Protein AF-M3ET95-F1 (afdb_monomer)

Radius of gyration: 20.1 Å; Cα contacts (8 Å, |Δi|>4): 199; chains: 1; bounding box: 47×42×61 Å

Secondary structure (DSSP, 8-state):
--HHHHHHHHHHHHHHTT--STHHHHHHHHHHHHHHHHH-S--HHHHTT-SSHHHHHHHHHHHHHHHHHTT-HHHHHHHHHHHHHHS-HHHHHHHHHHHHHHHHTSS-HHHHHHHHHHHHHHHHH-GGG-TT-HHHHHHHHHHHHHHHHTT-HHHHHHHHHHIIIII-TT--TT-HHHHHHHHHHHGGG-

Foldseek 3Di:
DPVVVVVVVVVVVVLVVVPPDQVSQLVVLLVVLLVCLLPHLPSVVSLVPRPDLVSSLVSLLSSLVSCLVNVVLVSSLVSLVCCLVPNPVLSVLVSLLVNLVSCLPDPNNVVSLVSLVVSVVSCVVPVVSPVPCPSVLVSLLSNLVSCVVVVNLVVSLVSLCCCCPPVCVPPDPPDPSNVSSVVSNCVVVD

Organism: NCBI:txid1193028

Solvent-accessible surface area (backbone atoms only — not comparable to full-atom values): 10205 Å² total; per-residue (Å²): 145,67,69,70,60,55,54,50,52,49,54,56,56,60,54,65,73,60,64,64,67,68,67,53,44,45,55,48,40,38,51,52,25,34,60,36,33,74,77,43,85,82,28,61,74,46,42,69,70,36,89,45,70,68,63,22,55,52,35,44,51,50,28,20,51,43,17,41,75,70,67,39,53,70,62,14,46,52,40,30,51,49,33,53,73,72,46,60,67,68,53,18,45,58,26,25,46,52,48,15,57,59,28,52,79,45,95,46,40,70,59,10,42,52,32,31,52,50,34,51,53,49,42,71,77,39,49,81,77,44,80,83,41,62,63,59,50,53,41,49,42,51,45,22,47,52,29,40,78,69,71,37,52,68,61,16,34,51,44,32,52,44,38,51,67,67,76,38,65,81,59,58,78,83,37,71,55,50,48,48,35,54,49,57,62,53,64,82,80,116

InterPro domains:
  IPR011990 Tetratricopeptide-like helical domain superfamily [G3DSA:1.25.40.10] (11-179)
  IPR011990 Tetratricopeptide-like helical domain superfamily [SSF48452] (49-171)

Sequence (190 aa):
MRLRENQRSHAKSEFNQSSGQGKSANASKLEDARLTAENSNDTGTITEQIDSEDEKWKAIFEVARALRSNGKILEAETQYLKIITEAPENFQSISLFSLGEMLASTERKDSARRYLLQLMKLLHKKPELDPKKDQLEKAVTLIARIYRDQGKYEEAENWAKTYLNRLNPNASEDSPFVKELKGILKQRYY

Nearest PDB structures (foldseek):
  3sf4-assembly2_B  TM=7.656E-01  e=1.260E-02  Homo sapiens
  3sf4-assembly3_C  TM=7.674E-01  e=2.668E-02  Homo sapiens
  3sf4-assembly1_A  TM=7.251E-01  e=2.014E-02  Homo sapiens
  6hc2-assembly1_C  TM=8.105E-01  e=4.264E-02  Homo sapiens
  6hc2-assembly4_S  TM=7.123E-01  e=2.111E-02  Homo sapiens

Mean predicted aligned error: 8.85 Å

Structure (mmCIF, N/CA/C/O backbone):
data_AF-M3ET95-F1
#
_entry.id   AF-M3ET95-F1
#
loop_
_atom_site.group_PDB
_atom_site.id
_atom_site.type_symbol
_atom_site.label_atom_id
_atom_site.label_alt_id
_atom_site.label_comp_id
_atom_site.label_asym_id
_atom_site.label_entity_id
_atom_site.label_seq_id
_atom_site.pdbx_PDB_ins_code
_atom_site.Cartn_x
_atom_site.Cartn_y
_atom_site.Cartn_z
_atom_site.occupancy
_atom_site.B_iso_or_equiv
_atom_site.auth_seq_id
_atom_site.auth_comp_id
_atom_site.auth_asym_id
_atom_site.auth_atom_id
_atom_site.pdbx_PDB_model_num
ATOM 1 N N . MET A 1 1 ? 26.133 -30.326 -6.957 1.00 47.00 1 MET A N 1
ATOM 2 C CA . MET A 1 1 ? 25.434 -29.045 -7.211 1.00 47.00 1 MET A CA 1
ATOM 3 C C . MET A 1 1 ? 25.958 -28.370 -8.489 1.00 47.00 1 MET A C 1
ATOM 5 O O . MET A 1 1 ? 26.644 -27.372 -8.391 1.00 47.00 1 MET A O 1
ATOM 9 N N . ARG A 1 2 ? 25.699 -28.923 -9.687 1.00 50.53 2 ARG A N 1
ATOM 10 C CA . ARG A 1 2 ? 26.091 -28.305 -10.985 1.00 50.53 2 ARG A CA 1
ATOM 11 C C . ARG A 1 2 ? 25.010 -28.388 -12.077 1.00 50.53 2 ARG A C 1
ATOM 13 O O . ARG A 1 2 ? 25.163 -27.829 -13.151 1.00 50.53 2 ARG A O 1
ATOM 20 N N . LEU A 1 3 ? 23.893 -29.064 -11.793 1.00 41.47 3 LEU A N 1
ATOM 21 C CA . LEU A 1 3 ? 22.820 -29.301 -12.766 1.00 41.47 3 LEU A CA 1
ATOM 22 C C . LEU A 1 3 ? 21.865 -28.105 -12.931 1.00 41.47 3 LEU A C 1
ATOM 24 O O . LEU A 1 3 ? 21.334 -27.906 -14.016 1.00 41.47 3 LEU A O 1
ATOM 28 N N . ARG A 1 4 ? 21.681 -27.271 -11.895 1.00 53.25 4 ARG A N 1
ATOM 29 C CA . ARG A 1 4 ? 20.768 -26.109 -11.954 1.00 53.25 4 ARG A CA 1
ATOM 30 C C . ARG A 1 4 ? 21.349 -24.911 -12.706 1.00 53.25 4 ARG A C 1
ATOM 32 O O . ARG A 1 4 ? 20.604 -24.124 -13.270 1.00 53.25 4 ARG A O 1
ATOM 39 N N . GLU A 1 5 ? 22.669 -24.775 -12.712 1.00 46.22 5 GLU A N 1
ATOM 40 C CA . GLU A 1 5 ? 23.363 -23.651 -13.350 1.00 46.22 5 GLU A CA 1
ATOM 41 C C . GLU A 1 5 ? 23.416 -23.822 -14.872 1.00 46.22 5 GLU A C 1
ATOM 43 O O . GLU A 1 5 ? 23.169 -22.874 -15.611 1.00 46.22 5 GLU A O 1
ATOM 48 N N . ASN A 1 6 ? 23.597 -25.063 -15.336 1.00 43.16 6 ASN A N 1
ATOM 49 C CA . ASN A 1 6 ? 23.595 -25.395 -16.760 1.00 43.16 6 ASN A CA 1
ATOM 50 C C . ASN A 1 6 ? 22.197 -25.309 -17.392 1.00 43.16 6 ASN A C 1
ATOM 52 O O . ASN A 1 6 ? 22.060 -24.903 -18.538 1.00 43.16 6 ASN A O 1
ATOM 56 N N . GLN A 1 7 ? 21.136 -25.635 -16.647 1.00 48.78 7 GLN A N 1
ATOM 57 C CA . GLN A 1 7 ? 19.765 -25.432 -17.136 1.00 48.78 7 GLN A CA 1
ATOM 58 C C . GLN A 1 7 ? 19.402 -23.942 -17.233 1.00 48.78 7 GLN A C 1
ATOM 60 O O . GLN A 1 7 ? 18.677 -23.545 -18.141 1.00 48.78 7 GLN A O 1
ATOM 65 N N . ARG A 1 8 ? 19.947 -23.102 -16.342 1.00 51.84 8 ARG A N 1
ATOM 66 C CA . ARG A 1 8 ? 19.764 -21.642 -16.375 1.00 51.84 8 ARG A CA 1
ATOM 67 C C . ARG A 1 8 ? 20.514 -20.979 -17.529 1.00 51.84 8 ARG A C 1
ATOM 69 O O . ARG A 1 8 ? 19.964 -20.077 -18.153 1.00 51.84 8 ARG A O 1
ATOM 76 N N . SER A 1 9 ? 21.737 -21.418 -17.833 1.00 46.88 9 SER A N 1
ATOM 77 C CA . SER A 1 9 ? 22.483 -20.892 -18.983 1.00 46.88 9 SER A CA 1
ATOM 78 C C . SER A 1 9 ? 21.837 -21.295 -20.312 1.00 46.88 9 SER A C 1
ATOM 80 O O . SER A 1 9 ? 21.725 -20.452 -21.199 1.00 46.88 9 SER A O 1
ATOM 82 N N . HIS A 1 10 ? 21.326 -22.527 -20.414 1.00 43.81 10 HIS A N 1
ATOM 83 C CA . HIS A 1 10 ? 20.592 -23.000 -21.590 1.00 43.81 10 HIS A CA 1
ATOM 84 C C . HIS A 1 10 ? 19.259 -22.270 -21.798 1.00 43.81 10 HIS A C 1
ATOM 86 O O . HIS A 1 10 ? 18.969 -21.852 -22.917 1.00 43.81 10 HIS A O 1
ATOM 92 N N . ALA A 1 11 ? 18.493 -22.016 -20.729 1.00 52.25 11 ALA A N 1
ATOM 93 C CA . ALA A 1 11 ? 17.282 -21.197 -20.816 1.00 52.25 11 ALA A CA 1
ATOM 94 C C . ALA A 1 11 ? 17.596 -19.768 -21.295 1.00 52.25 11 ALA A C 1
ATOM 96 O O . ALA A 1 11 ? 16.876 -19.216 -22.122 1.00 52.25 11 ALA A O 1
ATOM 97 N N . LYS A 1 12 ? 18.716 -19.190 -20.840 1.00 49.44 12 LYS A N 1
ATOM 98 C CA . LYS A 1 12 ? 19.171 -17.858 -21.257 1.00 49.44 12 LYS A CA 1
ATOM 99 C C . LYS A 1 12 ? 19.629 -17.815 -22.723 1.00 49.44 12 LYS A C 1
ATOM 101 O O . LYS A 1 12 ? 19.438 -16.799 -23.387 1.00 49.44 12 LYS A O 1
ATOM 106 N N . SER A 1 13 ? 20.211 -18.898 -23.250 1.00 48.12 13 SER A N 1
ATOM 107 C CA . SER A 1 13 ? 20.670 -18.957 -24.646 1.00 48.12 13 SER A CA 1
ATOM 108 C C . SER A 1 13 ? 19.549 -19.231 -25.649 1.00 48.12 13 SER A C 1
ATOM 110 O O . SER A 1 13 ? 19.530 -18.607 -26.707 1.00 48.12 13 SER A O 1
ATOM 112 N N . GLU A 1 14 ? 18.607 -20.125 -25.331 1.00 45.91 14 GLU A N 1
ATOM 113 C CA . GLU A 1 14 ? 17.484 -20.450 -26.228 1.00 45.91 14 GLU A CA 1
ATOM 114 C C . GLU A 1 14 ? 16.462 -19.304 -26.313 1.00 45.91 14 GLU A C 1
ATOM 116 O O . GLU A 1 14 ? 15.878 -19.059 -27.365 1.00 45.91 14 GLU A O 1
ATOM 121 N N . PHE A 1 15 ? 16.311 -18.529 -25.238 1.00 48.25 15 PHE A N 1
ATOM 122 C CA . PHE A 1 15 ? 15.381 -17.403 -25.165 1.00 48.25 15 PHE A CA 1
ATOM 123 C C . PHE A 1 15 ? 15.870 -16.144 -25.901 1.00 48.25 15 PHE A C 1
ATOM 125 O O . PHE A 1 15 ? 15.076 -15.423 -26.505 1.00 48.25 15 PHE A O 1
ATOM 132 N N . ASN A 1 16 ? 17.186 -15.912 -25.947 1.00 47.44 16 ASN A N 1
ATOM 133 C CA . ASN A 1 16 ? 17.763 -14.827 -26.746 1.00 47.44 16 ASN A CA 1
ATOM 134 C C . ASN A 1 16 ? 17.601 -15.055 -28.260 1.00 47.44 16 ASN A C 1
ATOM 136 O O . ASN A 1 16 ? 17.543 -14.084 -29.017 1.00 47.44 16 ASN A O 1
ATOM 140 N N . GLN A 1 17 ? 17.476 -16.311 -28.707 1.00 46.06 17 GLN A N 1
ATOM 141 C CA . GLN A 1 17 ? 17.255 -16.657 -30.116 1.00 46.06 17 GLN A CA 1
ATOM 142 C C . GLN A 1 17 ? 15.800 -16.487 -30.586 1.00 46.06 17 GLN A C 1
ATOM 144 O O . GLN A 1 17 ? 15.576 -16.392 -31.791 1.00 46.06 17 GLN A O 1
ATOM 149 N N . SER A 1 18 ? 14.815 -16.383 -29.685 1.00 43.16 18 SER A N 1
ATOM 150 C CA . SER A 1 18 ? 13.397 -16.211 -30.050 1.00 43.16 18 SER A CA 1
ATOM 151 C C . SER A 1 18 ? 12.924 -14.751 -30.064 1.00 43.16 18 SER A C 1
ATOM 153 O O . SER A 1 18 ? 11.722 -14.495 -30.071 1.00 43.16 18 SER A O 1
ATOM 155 N N . SER A 1 19 ? 13.847 -13.785 -30.055 1.00 42.97 19 SER A N 1
ATOM 156 C CA . SER A 1 19 ? 13.613 -12.337 -29.922 1.00 42.97 19 SER A CA 1
ATOM 157 C C . SER A 1 19 ? 13.022 -11.670 -31.183 1.00 42.97 19 SER A C 1
ATOM 159 O O . SER A 1 19 ? 13.441 -10.600 -31.620 1.00 42.97 19 SER A O 1
ATOM 161 N N . GLY A 1 20 ? 11.988 -12.285 -31.760 1.00 43.41 20 GLY A N 1
ATOM 162 C CA . GLY A 1 20 ? 11.096 -11.669 -32.735 1.00 43.41 20 GLY A CA 1
ATOM 163 C C . GLY A 1 20 ? 9.919 -10.959 -32.053 1.00 43.41 20 GLY A C 1
ATOM 164 O O . GLY A 1 20 ? 9.179 -11.566 -31.287 1.00 43.41 20 GLY A O 1
ATOM 165 N N . GLN A 1 21 ? 9.721 -9.684 -32.404 1.00 44.69 21 GLN A N 1
ATOM 166 C CA . GLN A 1 21 ? 8.522 -8.855 -32.179 1.00 44.69 21 GLN A CA 1
ATOM 167 C C . GLN A 1 21 ? 8.235 -8.396 -30.731 1.00 44.69 21 GLN A C 1
ATOM 169 O O . GLN A 1 21 ? 7.465 -9.002 -29.988 1.00 44.69 21 GLN A O 1
ATOM 174 N N . GLY A 1 22 ? 8.796 -7.230 -30.380 1.00 51.91 22 GLY A N 1
ATOM 175 C CA . GLY A 1 22 ? 8.285 -6.230 -29.418 1.00 51.91 22 GLY A CA 1
ATOM 176 C C . GLY A 1 22 ? 7.865 -6.727 -28.030 1.00 51.91 22 GLY A C 1
ATOM 177 O O . GLY A 1 22 ? 8.603 -6.578 -27.063 1.00 51.91 22 GLY A O 1
ATOM 178 N N . LYS A 1 23 ? 6.680 -7.339 -27.923 1.00 52.88 23 LYS A N 1
ATOM 179 C CA . LYS A 1 23 ? 6.139 -7.882 -26.666 1.00 52.88 23 LYS A CA 1
ATOM 180 C C . LYS A 1 23 ? 6.969 -9.040 -26.113 1.00 52.88 23 LYS A C 1
ATOM 182 O O . LYS A 1 23 ? 7.150 -9.125 -24.902 1.00 52.88 23 LYS A O 1
ATOM 187 N N . SER A 1 24 ? 7.501 -9.904 -26.986 1.00 59.06 24 SER A N 1
ATOM 188 C CA . SER A 1 24 ? 8.388 -10.989 -26.547 1.00 59.06 24 SER A CA 1
ATOM 189 C C . SER A 1 24 ? 9.692 -10.426 -25.986 1.00 59.06 24 SER A C 1
ATOM 191 O O . SER A 1 24 ? 10.151 -10.888 -24.953 1.00 59.06 24 SER A O 1
ATOM 193 N N . ALA A 1 25 ? 10.246 -9.381 -26.611 1.00 66.81 25 ALA A N 1
ATOM 194 C CA . ALA A 1 25 ? 11.493 -8.759 -26.174 1.00 66.81 25 ALA A CA 1
ATOM 195 C C . ALA A 1 25 ? 11.347 -8.014 -24.835 1.00 66.81 25 ALA A C 1
ATOM 197 O O . ALA A 1 25 ? 12.245 -8.081 -24.000 1.00 66.81 25 ALA A O 1
ATOM 198 N N . ASN A 1 26 ? 10.217 -7.345 -24.589 1.00 68.75 26 ASN A N 1
ATOM 199 C CA . ASN A 1 26 ? 9.986 -6.649 -23.318 1.00 68.75 26 ASN A CA 1
ATOM 200 C C . ASN A 1 26 ? 9.660 -7.619 -22.175 1.00 68.75 26 ASN A C 1
ATOM 202 O O . ASN A 1 26 ? 10.122 -7.411 -21.055 1.00 68.75 26 ASN A O 1
ATOM 206 N N . ALA A 1 27 ? 8.966 -8.729 -22.456 1.00 69.69 27 ALA A N 1
ATOM 207 C CA . ALA A 1 27 ? 8.828 -9.829 -21.501 1.00 69.69 27 ALA A CA 1
ATOM 208 C C . ALA A 1 27 ? 10.190 -10.457 -21.158 1.00 69.69 27 ALA A C 1
ATOM 210 O O . ALA A 1 27 ? 10.448 -10.750 -19.991 1.00 69.69 27 ALA A O 1
ATOM 211 N N . SER A 1 28 ? 11.084 -10.596 -22.144 1.00 71.31 28 SER A N 1
ATOM 212 C CA . SER A 1 28 ? 12.449 -11.068 -21.912 1.00 71.31 28 SER A CA 1
ATOM 213 C C . SER A 1 28 ? 13.256 -10.128 -21.027 1.00 71.31 28 SER A C 1
ATOM 215 O O . SER A 1 28 ? 13.816 -10.561 -20.023 1.00 71.31 28 SER A O 1
ATOM 217 N N . LYS A 1 29 ? 13.249 -8.831 -21.346 1.00 76.44 29 LYS A N 1
ATOM 218 C CA . LYS A 1 29 ? 13.927 -7.797 -20.551 1.00 76.44 29 LYS A CA 1
ATOM 219 C C . LYS A 1 29 ? 13.373 -7.721 -19.127 1.00 76.44 29 LYS A C 1
ATOM 221 O O . LYS A 1 29 ? 14.136 -7.523 -18.188 1.00 76.44 29 LYS A O 1
ATOM 226 N N . LEU A 1 30 ? 12.063 -7.905 -18.947 1.00 74.50 30 LEU A N 1
ATOM 227 C CA . LEU A 1 30 ? 11.443 -7.968 -17.625 1.00 74.50 30 LEU A CA 1
ATOM 228 C C . LEU A 1 30 ? 11.994 -9.135 -16.803 1.00 74.50 30 LEU A C 1
ATOM 230 O O . LEU A 1 30 ? 12.382 -8.940 -15.652 1.00 74.50 30 LEU A O 1
ATOM 234 N N . GLU A 1 31 ? 12.025 -10.334 -17.379 1.00 75.38 31 GLU A N 1
ATOM 235 C CA . GLU A 1 31 ? 12.528 -11.513 -16.677 1.00 75.38 31 GLU A CA 1
ATOM 236 C C . GLU A 1 31 ? 14.023 -11.380 -16.364 1.00 75.38 31 GLU A C 1
ATOM 238 O O . GLU A 1 31 ? 14.445 -11.627 -15.234 1.00 75.38 31 GLU A O 1
ATOM 243 N N . ASP A 1 32 ? 14.814 -10.866 -17.307 1.00 75.50 32 ASP A N 1
ATOM 244 C CA . ASP A 1 32 ? 16.226 -10.562 -17.081 1.00 75.50 32 ASP A CA 1
ATOM 245 C C . ASP A 1 32 ? 16.425 -9.525 -15.966 1.00 75.50 32 ASP A C 1
ATOM 247 O O . ASP A 1 32 ? 17.316 -9.688 -15.129 1.00 75.50 32 ASP A O 1
ATOM 251 N N . ALA A 1 33 ? 15.589 -8.484 -15.896 1.00 75.00 33 ALA A N 1
ATOM 252 C CA . ALA A 1 33 ? 15.639 -7.495 -14.822 1.00 75.00 33 ALA A CA 1
ATOM 253 C C . ALA A 1 33 ? 15.292 -8.117 -13.460 1.00 75.00 33 ALA A C 1
ATOM 255 O O . ALA A 1 33 ? 15.957 -7.814 -12.467 1.00 75.00 33 ALA A O 1
ATOM 256 N N . ARG A 1 34 ? 14.308 -9.026 -13.400 1.00 74.56 34 ARG A N 1
ATOM 257 C CA . ARG A 1 34 ? 13.952 -9.760 -12.171 1.00 74.56 34 ARG A CA 1
ATOM 258 C C . ARG A 1 34 ? 15.097 -10.649 -11.701 1.00 74.56 34 ARG A C 1
ATOM 260 O O . ARG A 1 34 ? 15.517 -10.529 -10.554 1.00 74.56 34 ARG A O 1
ATOM 267 N N . LEU A 1 35 ? 15.645 -11.476 -12.591 1.00 75.38 35 LEU A N 1
ATOM 268 C CA . LEU A 1 35 ? 16.784 -12.352 -12.295 1.00 75.38 35 LEU A CA 1
ATOM 269 C C . LEU A 1 35 ? 18.034 -11.552 -11.908 1.00 75.38 35 LEU A C 1
ATOM 271 O O . LEU A 1 35 ? 18.820 -11.973 -11.056 1.00 75.38 35 LEU A O 1
ATOM 275 N N . THR A 1 36 ? 18.218 -10.378 -12.511 1.00 75.44 36 THR A N 1
ATOM 276 C CA . THR A 1 36 ? 19.301 -9.466 -12.143 1.00 75.44 36 THR A CA 1
ATOM 277 C C . THR A 1 36 ? 19.068 -8.891 -10.751 1.00 75.44 36 THR A C 1
ATOM 279 O O . THR A 1 36 ? 19.998 -8.936 -9.959 1.00 75.44 36 THR A O 1
ATOM 282 N N . ALA A 1 37 ? 17.851 -8.466 -10.391 1.00 74.06 37 ALA A N 1
ATOM 283 C CA . ALA A 1 37 ? 17.517 -8.002 -9.035 1.00 74.06 37 ALA A CA 1
ATOM 284 C C . ALA A 1 37 ? 17.786 -9.047 -7.937 1.00 74.06 37 ALA A C 1
ATOM 286 O O . ALA A 1 37 ? 18.114 -8.688 -6.800 1.00 74.06 37 ALA A O 1
ATOM 287 N N . GLU A 1 38 ? 17.687 -10.340 -8.254 1.00 72.25 38 GLU A N 1
ATOM 288 C CA . GLU A 1 38 ? 18.057 -11.411 -7.320 1.00 72.25 38 GLU A CA 1
ATOM 289 C C . GLU A 1 38 ? 19.550 -11.371 -6.966 1.00 72.25 38 GLU A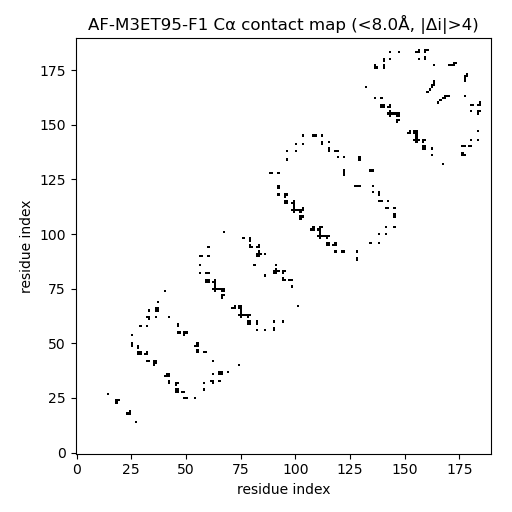 C 1
ATOM 291 O O . GLU A 1 38 ? 19.915 -11.536 -5.803 1.00 72.25 38 GLU A O 1
ATOM 296 N N . ASN A 1 39 ? 20.416 -11.073 -7.938 1.00 71.94 39 ASN A N 1
ATOM 297 C CA . ASN A 1 39 ? 21.868 -11.246 -7.813 1.00 71.94 39 ASN A CA 1
ATOM 298 C C . ASN A 1 39 ? 22.660 -9.927 -7.748 1.00 71.94 39 ASN A C 1
ATOM 300 O O . ASN A 1 39 ? 23.780 -9.902 -7.251 1.00 71.94 39 ASN A O 1
ATOM 304 N N . SER A 1 40 ? 22.083 -8.827 -8.225 1.00 68.06 40 SER A N 1
ATOM 305 C CA . SER A 1 40 ? 22.690 -7.502 -8.376 1.00 68.06 40 SER A CA 1
ATOM 306 C C . SER A 1 40 ? 21.643 -6.407 -8.143 1.00 68.06 40 SER A C 1
ATOM 308 O O . SER A 1 40 ? 20.442 -6.672 -8.096 1.00 68.06 40 SER A O 1
ATOM 310 N N . ASN A 1 41 ? 22.104 -5.173 -7.965 1.00 67.44 41 ASN A N 1
ATOM 311 C CA . ASN A 1 41 ? 21.260 -3.987 -7.841 1.00 67.44 41 ASN A CA 1
ATOM 312 C C . ASN A 1 41 ? 21.181 -3.190 -9.165 1.00 67.44 41 ASN A C 1
ATOM 314 O O . ASN A 1 41 ? 20.348 -2.293 -9.295 1.00 67.44 41 ASN A O 1
ATOM 318 N N . ASP A 1 42 ? 21.962 -3.575 -10.181 1.00 68.38 42 ASP A N 1
ATOM 319 C CA . ASP A 1 42 ? 22.083 -2.887 -11.475 1.00 68.38 42 ASP A CA 1
ATOM 320 C C . ASP A 1 42 ? 20.986 -3.298 -12.469 1.00 68.38 42 ASP A C 1
ATOM 322 O O . ASP A 1 42 ? 21.239 -3.820 -13.552 1.00 68.38 42 ASP A O 1
ATOM 326 N N . THR A 1 43 ? 19.729 -3.077 -12.092 1.00 69.44 43 THR A N 1
ATOM 327 C CA . THR A 1 43 ? 18.563 -3.362 -12.953 1.00 69.44 43 THR A CA 1
ATOM 328 C C . THR A 1 43 ? 18.166 -2.186 -13.846 1.00 69.44 43 THR A C 1
ATOM 330 O O . THR A 1 43 ? 17.427 -2.368 -14.816 1.00 69.44 43 THR A O 1
ATOM 333 N N . GLY A 1 44 ? 18.681 -0.985 -13.552 1.00 69.00 44 GLY A N 1
ATOM 334 C CA . GLY A 1 44 ? 18.320 0.257 -14.240 1.00 69.00 44 GLY A CA 1
ATOM 335 C C . GLY A 1 44 ? 18.557 0.194 -15.747 1.00 69.00 44 GLY A C 1
ATOM 336 O O . GLY A 1 44 ? 17.646 0.492 -16.518 1.00 69.00 44 GLY A O 1
ATOM 337 N N . THR A 1 45 ? 19.718 -0.320 -16.160 1.00 70.31 45 THR A N 1
ATOM 338 C CA . THR A 1 45 ? 20.112 -0.445 -17.573 1.00 70.31 45 THR A CA 1
ATOM 339 C C . THR A 1 45 ? 19.175 -1.341 -18.381 1.00 70.31 45 THR A C 1
ATOM 341 O O . THR A 1 45 ? 18.964 -1.086 -19.562 1.00 70.31 45 THR A O 1
ATOM 344 N N . ILE A 1 46 ? 18.577 -2.363 -17.758 1.00 72.81 46 ILE A N 1
ATOM 345 C CA . ILE A 1 46 ? 17.647 -3.287 -18.422 1.00 72.81 46 ILE A CA 1
ATOM 346 C C . ILE A 1 46 ? 16.267 -2.636 -18.559 1.00 72.81 46 ILE A C 1
ATOM 348 O O . ILE A 1 46 ? 15.656 -2.682 -19.625 1.00 72.81 46 ILE A O 1
ATOM 352 N N . THR A 1 47 ? 15.784 -1.979 -17.499 1.00 77.88 47 THR A N 1
ATOM 353 C CA . THR A 1 47 ? 14.465 -1.322 -17.521 1.00 77.88 47 THR A CA 1
ATOM 354 C C . THR A 1 47 ? 14.411 -0.106 -18.448 1.00 77.88 47 THR A C 1
ATOM 356 O O . THR A 1 47 ? 13.358 0.190 -19.004 1.00 77.88 47 THR A O 1
ATOM 359 N N . GLU A 1 48 ? 15.535 0.584 -18.657 1.00 80.50 48 GLU A N 1
ATOM 360 C CA . GLU A 1 48 ? 15.632 1.732 -19.570 1.00 80.50 48 GLU A CA 1
ATOM 361 C C . GLU A 1 48 ?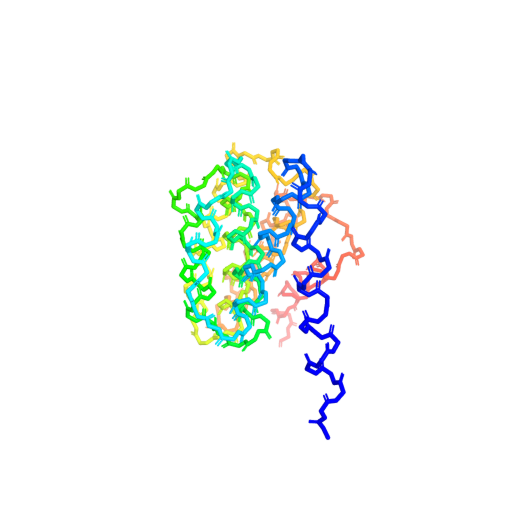 15.578 1.340 -21.050 1.00 80.50 48 GLU A C 1
ATOM 363 O O . GLU A 1 48 ? 15.227 2.170 -21.882 1.00 80.50 48 GLU A O 1
ATOM 368 N N . GLN A 1 49 ? 15.862 0.078 -21.378 1.00 78.25 49 GLN A N 1
ATOM 369 C CA . GLN A 1 49 ? 15.772 -0.451 -22.741 1.00 78.25 49 GLN A CA 1
ATOM 370 C C . GLN A 1 49 ? 14.355 -0.908 -23.119 1.00 78.25 49 GLN A C 1
ATOM 372 O O . GLN A 1 49 ? 14.172 -1.494 -24.187 1.00 78.25 49 GLN A O 1
ATOM 377 N N . ILE A 1 50 ? 13.362 -0.734 -22.244 1.00 80.44 50 ILE A N 1
ATOM 378 C CA . ILE A 1 50 ? 11.969 -1.086 -22.533 1.00 80.44 50 ILE A CA 1
ATOM 379 C C . ILE A 1 50 ? 11.309 0.087 -23.258 1.00 80.44 50 ILE A C 1
ATOM 381 O O . ILE A 1 50 ? 11.164 1.172 -22.700 1.00 80.44 50 ILE A O 1
ATOM 385 N N . ASP A 1 51 ? 10.888 -0.161 -24.498 1.00 79.62 51 ASP A N 1
ATOM 386 C CA . ASP A 1 51 ? 10.425 0.888 -25.418 1.00 79.62 51 ASP A CA 1
ATOM 387 C C . ASP A 1 51 ? 9.048 1.470 -25.046 1.00 79.62 51 ASP A C 1
ATOM 389 O O . ASP A 1 51 ? 8.704 2.578 -25.452 1.00 79.62 51 ASP A O 1
ATOM 393 N N . SER A 1 52 ? 8.237 0.729 -24.285 1.00 86.75 52 SER A N 1
ATOM 394 C CA . SER A 1 52 ? 6.920 1.177 -23.819 1.00 86.75 52 SER A CA 1
ATOM 395 C C . SER A 1 52 ? 7.007 1.736 -22.401 1.00 86.75 52 SER A C 1
ATOM 397 O O . SER A 1 52 ? 7.464 1.045 -21.492 1.00 86.75 52 SER A O 1
ATOM 399 N N . GLU A 1 53 ? 6.505 2.956 -22.184 1.00 87.06 53 GLU A N 1
ATOM 400 C CA . GLU A 1 53 ? 6.480 3.564 -20.846 1.00 87.06 53 GLU A CA 1
ATOM 401 C C . GLU A 1 53 ? 5.683 2.735 -19.828 1.00 87.06 53 GLU A C 1
ATOM 403 O O . GLU A 1 53 ? 6.119 2.582 -18.688 1.00 87.06 53 GLU A O 1
ATOM 408 N N . ASP A 1 54 ? 4.548 2.158 -20.230 1.00 88.38 54 ASP A N 1
ATOM 409 C CA . ASP A 1 54 ? 3.736 1.311 -19.347 1.00 88.38 54 ASP A CA 1
ATOM 410 C C . ASP A 1 54 ? 4.493 0.035 -18.951 1.00 88.38 54 ASP A C 1
ATOM 412 O O . ASP A 1 54 ? 4.597 -0.305 -17.770 1.00 88.38 54 ASP A O 1
ATOM 416 N N . GLU A 1 55 ? 5.113 -0.636 -19.927 1.00 87.19 55 GLU A N 1
ATOM 417 C CA . GLU A 1 55 ? 5.901 -1.843 -19.665 1.00 87.19 55 GLU A CA 1
ATOM 418 C C . GLU A 1 55 ? 7.171 -1.535 -18.863 1.00 87.19 55 GLU A C 1
ATOM 420 O O . GLU A 1 55 ? 7.573 -2.345 -18.027 1.00 87.19 55 GLU A O 1
ATOM 425 N N . LYS A 1 56 ? 7.765 -0.349 -19.042 1.00 90.81 56 LYS A N 1
ATOM 426 C CA . LYS A 1 56 ? 8.890 0.140 -18.238 1.00 90.81 56 LYS A CA 1
ATOM 427 C C . LYS A 1 56 ? 8.487 0.300 -16.776 1.00 90.81 56 LYS A C 1
ATOM 429 O O . LYS A 1 56 ? 9.159 -0.247 -15.902 1.00 90.81 56 LYS A O 1
ATOM 434 N N . TRP A 1 57 ? 7.395 1.008 -16.481 1.00 93.69 57 TRP A N 1
ATOM 435 C CA . TRP A 1 57 ? 6.947 1.201 -15.096 1.00 93.69 57 TRP A CA 1
ATOM 436 C C . TRP A 1 57 ? 6.503 -0.102 -14.443 1.00 93.69 57 TRP A C 1
ATOM 438 O O . TRP A 1 57 ? 6.824 -0.350 -13.278 1.00 93.69 57 TRP A O 1
ATOM 448 N N . LYS A 1 58 ? 5.862 -0.985 -15.212 1.00 90.94 58 LYS A N 1
ATOM 449 C CA . LYS A 1 58 ? 5.575 -2.352 -14.781 1.00 90.94 58 LYS A CA 1
ATOM 450 C C . LYS A 1 58 ? 6.853 -3.116 -14.442 1.00 90.94 58 LYS A C 1
ATOM 452 O O . LYS A 1 58 ? 6.896 -3.790 -13.417 1.00 90.94 58 LYS A O 1
ATOM 457 N N . ALA A 1 59 ? 7.900 -2.996 -15.254 1.00 88.62 59 ALA A N 1
ATOM 458 C CA . ALA A 1 59 ? 9.165 -3.664 -14.987 1.00 88.62 59 ALA A CA 1
ATOM 459 C C . ALA A 1 59 ? 9.860 -3.137 -13.734 1.00 88.62 59 ALA A C 1
ATOM 461 O O . ALA A 1 59 ? 10.271 -3.934 -12.894 1.00 88.62 59 ALA A O 1
ATOM 462 N N . ILE A 1 60 ? 9.918 -1.817 -13.556 1.00 92.25 60 ILE A N 1
ATOM 463 C CA . ILE A 1 60 ? 10.475 -1.198 -12.345 1.00 92.25 60 ILE A CA 1
ATOM 464 C C . ILE A 1 60 ? 9.691 -1.656 -11.103 1.00 92.25 60 ILE A C 1
ATOM 466 O O . ILE A 1 60 ? 10.291 -1.988 -10.080 1.00 92.25 60 ILE A O 1
ATOM 470 N N . PHE A 1 61 ? 8.360 -1.756 -11.195 1.00 94.81 61 PHE A N 1
ATOM 471 C CA . PHE A 1 61 ? 7.523 -2.259 -10.103 1.00 94.81 61 PHE A CA 1
ATOM 472 C C . PHE A 1 61 ? 7.813 -3.728 -9.763 1.00 94.81 61 PHE A C 1
ATOM 474 O O . PHE A 1 61 ? 7.985 -4.079 -8.594 1.00 94.81 61 PHE A O 1
ATOM 481 N N . GLU A 1 62 ? 7.910 -4.601 -10.766 1.00 91.44 62 GLU A N 1
ATOM 482 C CA . GLU A 1 62 ? 8.222 -6.018 -10.547 1.00 91.44 62 GLU A CA 1
ATOM 483 C C . GLU A 1 62 ? 9.647 -6.228 -10.014 1.00 91.44 62 GLU A C 1
ATOM 485 O O . GLU A 1 62 ? 9.861 -7.097 -9.167 1.00 91.44 62 GLU A O 1
ATOM 490 N N . VAL A 1 63 ? 10.606 -5.397 -10.429 1.00 91.00 63 VAL A N 1
ATOM 491 C CA . VAL A 1 63 ? 11.954 -5.346 -9.847 1.00 91.00 63 VAL A CA 1
ATOM 492 C C . VAL A 1 63 ? 11.886 -4.961 -8.368 1.00 91.00 63 VAL A C 1
ATOM 494 O O . VAL A 1 63 ? 12.464 -5.658 -7.534 1.00 91.00 63 VAL A O 1
ATOM 497 N N . ALA A 1 64 ? 11.139 -3.911 -8.008 1.00 93.75 64 ALA A N 1
ATOM 498 C CA . ALA A 1 64 ? 10.951 -3.503 -6.613 1.00 93.75 64 ALA A CA 1
ATOM 499 C C . ALA A 1 64 ? 10.372 -4.644 -5.757 1.00 93.75 64 ALA A C 1
ATOM 501 O O . ALA A 1 64 ? 10.804 -4.886 -4.626 1.00 93.75 64 ALA A O 1
ATOM 502 N N . ARG A 1 65 ? 9.416 -5.394 -6.314 1.00 92.69 65 ARG A N 1
ATOM 503 C CA . ARG A 1 65 ? 8.814 -6.561 -5.664 1.00 92.69 65 ARG A CA 1
ATOM 504 C C . ARG A 1 65 ? 9.813 -7.706 -5.482 1.00 92.69 65 ARG A C 1
ATOM 506 O O . ARG A 1 65 ? 9.839 -8.292 -4.400 1.00 92.69 65 ARG A O 1
ATOM 513 N N . ALA A 1 66 ? 10.633 -7.996 -6.492 1.00 88.62 66 ALA A N 1
ATOM 514 C CA . ALA A 1 66 ? 11.673 -9.023 -6.422 1.00 88.62 66 ALA A CA 1
ATOM 515 C C . ALA A 1 66 ? 12.757 -8.673 -5.386 1.00 88.62 66 ALA A C 1
ATOM 517 O O . ALA A 1 66 ? 13.136 -9.509 -4.564 1.00 88.62 66 ALA A O 1
ATOM 518 N N . LEU A 1 67 ? 13.208 -7.415 -5.358 1.00 89.69 67 LEU A N 1
ATOM 519 C CA . LEU A 1 67 ? 14.142 -6.911 -4.345 1.00 89.69 67 LEU A CA 1
ATOM 520 C C . LEU A 1 67 ? 13.565 -7.084 -2.932 1.00 89.69 67 LEU A C 1
ATOM 522 O O . LEU A 1 67 ? 14.227 -7.649 -2.059 1.00 89.69 67 LEU A O 1
ATOM 526 N N . ARG A 1 68 ? 12.295 -6.699 -2.725 1.00 91.56 68 ARG A N 1
ATOM 527 C CA . ARG A 1 68 ? 11.589 -6.879 -1.445 1.00 91.56 68 ARG A CA 1
ATOM 528 C C . ARG A 1 68 ? 11.536 -8.349 -1.030 1.00 91.56 68 ARG A C 1
ATOM 530 O O . ARG A 1 68 ? 11.833 -8.647 0.124 1.00 91.56 68 ARG A O 1
ATOM 537 N N . SER A 1 69 ? 11.170 -9.267 -1.931 1.00 89.88 69 SER A N 1
ATOM 538 C CA . SER A 1 69 ? 11.092 -10.700 -1.599 1.00 89.88 69 SER A CA 1
ATOM 539 C C . SER A 1 69 ? 12.444 -11.310 -1.234 1.00 89.88 69 SER A C 1
ATOM 541 O O . SER A 1 69 ? 12.484 -12.277 -0.481 1.00 89.88 69 SER A O 1
ATOM 543 N N . ASN A 1 70 ? 13.539 -10.716 -1.709 1.00 87.44 70 ASN A N 1
ATOM 544 C CA . ASN A 1 70 ? 14.904 -11.128 -1.391 1.00 87.44 70 ASN A CA 1
ATOM 545 C C . ASN A 1 70 ? 15.494 -10.402 -0.170 1.00 87.44 70 ASN A C 1
ATOM 547 O O . ASN A 1 70 ? 16.688 -10.512 0.092 1.00 87.44 70 ASN A O 1
ATOM 551 N N . GLY A 1 71 ? 14.686 -9.634 0.570 1.00 88.94 71 GLY A N 1
ATOM 552 C CA . GLY A 1 71 ? 15.128 -8.908 1.765 1.00 88.94 71 GLY A CA 1
ATOM 553 C C . GLY A 1 71 ? 15.958 -7.651 1.483 1.00 88.94 71 GLY A C 1
ATOM 554 O O . GLY A 1 71 ? 16.411 -7.002 2.424 1.00 88.94 71 GLY A O 1
ATOM 555 N N . LYS A 1 72 ? 16.118 -7.258 0.215 1.00 89.88 72 LYS A N 1
ATOM 556 C CA . LYS A 1 72 ? 16.803 -6.027 -0.208 1.00 89.88 72 LYS A CA 1
ATOM 557 C C . LYS A 1 72 ? 15.871 -4.818 -0.061 1.00 89.88 72 LYS A C 1
ATOM 559 O O . LYS A 1 72 ? 15.358 -4.268 -1.036 1.00 89.88 72 LYS A O 1
ATOM 564 N N . ILE A 1 73 ? 15.552 -4.473 1.190 1.00 91.25 73 ILE A N 1
ATOM 565 C CA . ILE A 1 73 ? 14.509 -3.490 1.533 1.00 91.25 73 ILE A CA 1
ATOM 566 C C . ILE A 1 73 ? 14.854 -2.080 1.038 1.00 91.25 73 ILE A C 1
ATOM 568 O O . ILE A 1 73 ? 13.969 -1.393 0.529 1.00 91.25 73 ILE A O 1
ATOM 572 N N . LEU A 1 74 ? 16.113 -1.647 1.162 1.00 92.06 74 LEU A N 1
ATOM 573 C CA . LEU A 1 74 ? 16.537 -0.295 0.768 1.00 92.06 74 LEU A CA 1
ATOM 574 C C . LEU A 1 74 ? 16.504 -0.110 -0.755 1.00 92.06 74 LEU A C 1
ATOM 576 O O . LEU A 1 74 ? 16.086 0.932 -1.264 1.00 92.06 74 LEU A O 1
ATOM 580 N N . GLU A 1 75 ? 16.894 -1.140 -1.497 1.00 90.88 75 GLU A N 1
ATOM 581 C CA . GLU A 1 75 ? 16.849 -1.144 -2.953 1.00 90.88 75 GLU A CA 1
ATOM 582 C C . GLU A 1 75 ? 15.409 -1.202 -3.458 1.00 90.88 75 GLU A C 1
ATOM 584 O O . GLU A 1 75 ? 15.046 -0.451 -4.363 1.00 90.88 75 GLU A O 1
ATOM 589 N N . ALA A 1 76 ? 14.563 -2.032 -2.840 1.00 94.00 76 ALA A N 1
ATOM 590 C CA . ALA A 1 76 ? 13.137 -2.070 -3.146 1.00 94.00 76 ALA A CA 1
ATOM 591 C C . ALA A 1 76 ? 12.477 -0.703 -2.915 1.00 94.00 76 ALA A C 1
ATOM 593 O O . ALA A 1 76 ? 11.743 -0.214 -3.772 1.00 94.00 76 ALA A O 1
ATOM 594 N N . GLU A 1 77 ? 12.769 -0.058 -1.782 1.00 95.75 77 GLU A N 1
ATOM 595 C CA . GLU A 1 77 ? 12.292 1.291 -1.477 1.00 95.75 77 GLU A CA 1
ATOM 596 C C . GLU A 1 77 ? 12.733 2.305 -2.530 1.00 95.75 77 GLU A C 1
ATOM 598 O O . GLU A 1 77 ? 11.902 3.075 -3.005 1.00 95.75 77 GLU A O 1
ATOM 603 N N . THR A 1 78 ? 13.997 2.264 -2.951 1.00 95.06 78 THR A N 1
ATOM 604 C CA . THR A 1 78 ? 14.514 3.149 -4.005 1.00 95.06 78 THR A CA 1
ATOM 605 C C . THR A 1 78 ? 13.698 3.021 -5.295 1.00 95.06 78 THR A C 1
ATOM 607 O O . THR A 1 78 ? 13.305 4.031 -5.881 1.00 95.06 78 THR A O 1
ATOM 610 N N . GLN A 1 79 ? 13.368 1.794 -5.711 1.00 95.12 79 GLN A N 1
ATOM 611 C CA . GLN A 1 79 ? 12.554 1.568 -6.909 1.00 95.12 79 GLN A CA 1
ATOM 612 C C . GLN A 1 79 ? 11.104 2.037 -6.728 1.00 95.12 79 GLN A C 1
ATOM 614 O O . GLN A 1 79 ? 10.563 2.697 -7.615 1.00 95.12 79 GLN A O 1
ATOM 619 N N . TYR A 1 80 ? 10.477 1.777 -5.575 1.00 97.88 80 TYR A N 1
ATOM 620 C CA . TYR A 1 80 ? 9.130 2.294 -5.306 1.00 97.88 80 TYR A CA 1
ATOM 621 C C . TYR A 1 80 ? 9.092 3.825 -5.309 1.00 97.88 80 TYR A C 1
ATOM 623 O O . TYR A 1 80 ? 8.174 4.404 -5.885 1.00 97.88 80 TYR A O 1
ATOM 631 N N . LEU A 1 81 ? 10.083 4.494 -4.713 1.00 97.88 81 LEU A N 1
ATOM 632 C CA . LEU A 1 81 ? 10.163 5.958 -4.683 1.00 97.88 81 LEU A CA 1
ATOM 633 C C . LEU A 1 81 ? 10.312 6.565 -6.079 1.00 97.88 81 LEU A C 1
ATOM 635 O O . LEU A 1 81 ? 9.683 7.588 -6.361 1.00 97.88 81 LEU A O 1
ATOM 639 N N . LYS A 1 82 ? 11.077 5.915 -6.963 1.00 96.25 82 LYS A N 1
ATOM 640 C CA . LYS A 1 82 ? 11.167 6.304 -8.375 1.00 96.25 82 LYS A CA 1
ATOM 641 C C . LYS A 1 82 ? 9.788 6.288 -9.035 1.00 96.25 82 LYS A C 1
ATOM 643 O O . LYS A 1 82 ? 9.369 7.291 -9.603 1.00 96.25 82 LYS A O 1
ATOM 648 N N . ILE A 1 83 ? 9.036 5.195 -8.876 1.00 97.81 83 ILE A N 1
ATOM 649 C CA . ILE A 1 83 ? 7.681 5.074 -9.437 1.00 97.81 83 ILE A CA 1
ATOM 650 C C . ILE A 1 83 ? 6.743 6.141 -8.858 1.00 97.81 83 ILE A C 1
ATOM 652 O O . ILE A 1 83 ? 6.008 6.782 -9.600 1.00 97.81 83 ILE A O 1
ATOM 656 N N . ILE A 1 84 ? 6.781 6.361 -7.541 1.00 98.38 84 ILE A N 1
ATOM 657 C CA . ILE A 1 84 ? 5.938 7.354 -6.856 1.00 98.38 84 ILE A CA 1
ATOM 658 C C . ILE A 1 84 ? 6.178 8.772 -7.397 1.00 98.38 84 ILE A C 1
ATOM 660 O O . ILE A 1 84 ? 5.249 9.574 -7.429 1.00 98.38 84 ILE A O 1
ATOM 664 N N . THR A 1 85 ? 7.406 9.078 -7.816 1.00 97.44 85 THR A N 1
ATOM 665 C CA . THR A 1 85 ? 7.806 10.426 -8.241 1.00 97.44 85 THR A CA 1
ATOM 666 C C . THR A 1 85 ? 7.591 10.665 -9.734 1.00 97.44 85 THR A C 1
ATOM 668 O O . THR A 1 85 ? 7.225 11.769 -10.130 1.00 97.44 85 THR A O 1
ATOM 671 N N . GLU A 1 86 ? 7.824 9.648 -10.563 1.00 96.31 86 GLU A N 1
ATOM 672 C CA . GLU A 1 86 ? 7.979 9.821 -12.0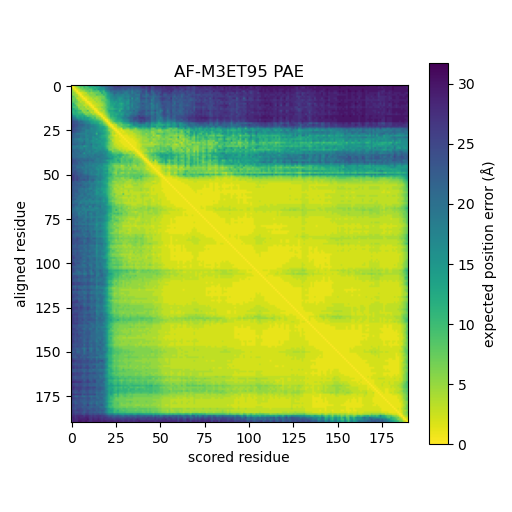13 1.00 96.31 86 GLU A CA 1
ATOM 673 C C . GLU A 1 86 ? 6.897 9.118 -12.845 1.00 96.31 86 GLU A C 1
ATOM 675 O O . GLU A 1 86 ? 6.670 9.496 -13.993 1.00 96.31 86 GLU A O 1
ATOM 680 N N . ALA A 1 87 ? 6.227 8.095 -12.304 1.00 96.06 87 ALA A N 1
ATOM 681 C CA . ALA A 1 87 ? 5.302 7.277 -13.084 1.00 96.06 87 ALA A CA 1
ATOM 682 C C . ALA A 1 87 ? 3.887 7.876 -13.153 1.00 96.06 87 ALA A C 1
ATOM 684 O O . ALA A 1 87 ? 3.521 8.703 -12.316 1.00 96.06 87 ALA A O 1
ATOM 685 N N . PRO A 1 88 ? 3.037 7.421 -14.088 1.00 97.06 88 PRO A N 1
ATOM 686 C CA . PRO A 1 88 ? 1.611 7.738 -14.077 1.00 97.06 88 PRO A CA 1
ATOM 687 C C . PRO A 1 88 ? 0.902 7.258 -12.793 1.00 97.06 88 PRO A C 1
ATOM 689 O O . PRO A 1 88 ? 1.327 6.308 -12.131 1.00 97.06 88 PRO A O 1
ATOM 692 N N . GLU A 1 89 ? -0.207 7.909 -12.427 1.00 97.19 89 GLU A N 1
ATOM 693 C CA . GLU A 1 89 ? -0.857 7.743 -11.112 1.00 97.19 89 GLU A CA 1
ATOM 694 C C . GLU A 1 89 ? -1.345 6.312 -10.808 1.00 97.19 89 GLU A C 1
ATOM 696 O O . GLU A 1 89 ? -1.409 5.933 -9.638 1.00 97.19 89 GLU A O 1
ATOM 701 N N . ASN A 1 90 ? -1.638 5.484 -11.818 1.00 95.06 90 ASN A N 1
ATOM 702 C CA . ASN A 1 90 ? -1.947 4.062 -11.613 1.00 95.06 90 ASN A CA 1
ATOM 703 C C . ASN A 1 90 ? -0.756 3.310 -10.993 1.00 95.06 90 ASN A C 1
ATOM 705 O O . ASN A 1 90 ? -0.937 2.546 -10.043 1.00 95.06 90 ASN A O 1
ATOM 709 N N . PHE A 1 91 ? 0.462 3.580 -11.469 1.00 96.94 91 PHE A N 1
ATOM 710 C CA . PHE A 1 91 ? 1.692 3.018 -10.914 1.00 96.94 91 PHE A CA 1
ATOM 711 C C . PHE A 1 91 ? 2.085 3.675 -9.586 1.00 96.94 91 PHE A C 1
ATOM 713 O O . PHE A 1 91 ? 2.570 2.987 -8.679 1.00 96.94 91 PHE A O 1
ATOM 720 N N . GLN A 1 92 ? 1.829 4.978 -9.424 1.00 98.38 92 GLN A N 1
ATOM 721 C CA . GLN A 1 92 ? 2.027 5.651 -8.136 1.00 98.38 92 GLN A CA 1
ATOM 722 C C . GLN A 1 92 ? 1.148 5.021 -7.047 1.00 98.38 92 GLN A C 1
ATOM 724 O O . GLN A 1 92 ? 1.652 4.712 -5.970 1.00 98.38 92 GLN A O 1
ATOM 729 N N . SER A 1 93 ? -0.136 4.760 -7.329 1.00 98.19 93 SER A N 1
ATOM 730 C CA . SER A 1 93 ? -1.086 4.179 -6.367 1.00 98.19 93 SER A CA 1
ATOM 731 C C . SER A 1 93 ? -0.617 2.818 -5.841 1.00 98.19 93 SER A C 1
ATOM 733 O O . SER A 1 93 ? -0.469 2.620 -4.631 1.00 98.19 93 SER A O 1
ATOM 735 N N . ILE A 1 94 ? -0.291 1.883 -6.742 1.00 97.56 94 ILE A N 1
ATOM 736 C CA . ILE A 1 94 ? 0.201 0.550 -6.353 1.00 97.56 94 ILE A CA 1
ATOM 737 C C . ILE A 1 94 ? 1.541 0.612 -5.604 1.00 97.56 94 ILE A C 1
ATOM 739 O O . ILE A 1 94 ? 1.775 -0.199 -4.704 1.00 97.56 94 ILE A O 1
ATOM 743 N N . SER A 1 95 ? 2.403 1.581 -5.925 1.00 98.38 95 SER A N 1
ATOM 744 C CA . SER A 1 95 ? 3.727 1.719 -5.305 1.00 98.38 95 SER A CA 1
ATOM 745 C C . SER A 1 95 ? 3.659 2.379 -3.935 1.00 98.38 95 SER A C 1
ATOM 747 O O . SER A 1 95 ? 4.329 1.918 -3.014 1.00 98.38 95 SER A O 1
ATOM 749 N N . LEU A 1 96 ? 2.794 3.383 -3.753 1.00 98.75 96 LEU A N 1
ATOM 750 C CA . LEU A 1 96 ? 2.495 3.969 -2.444 1.00 98.75 96 LEU A CA 1
ATOM 751 C C . LEU A 1 96 ? 1.967 2.907 -1.477 1.00 98.75 96 LEU A C 1
ATOM 753 O O . LEU A 1 96 ? 2.430 2.832 -0.338 1.00 98.75 96 LEU A O 1
ATOM 757 N N . PHE A 1 97 ? 1.034 2.064 -1.937 1.00 98.56 97 PHE A N 1
ATOM 758 C CA . PHE A 1 97 ? 0.530 0.953 -1.133 1.00 98.56 97 PHE A CA 1
ATOM 759 C C . PHE A 1 97 ? 1.648 -0.036 -0.781 1.00 98.56 97 PHE A C 1
ATOM 761 O O . PHE A 1 97 ? 1.849 -0.346 0.391 1.00 98.56 97 PHE A O 1
ATOM 768 N N . SER A 1 98 ? 2.401 -0.498 -1.784 1.00 98.31 98 SER A N 1
ATOM 769 C CA . SER A 1 98 ? 3.436 -1.526 -1.609 1.00 98.31 98 SER A CA 1
ATOM 770 C C . SER A 1 98 ? 4.573 -1.067 -0.695 1.00 98.31 98 SER A C 1
ATOM 772 O O . SER A 1 98 ? 5.021 -1.834 0.158 1.00 98.31 98 SER A O 1
ATOM 774 N N . LEU A 1 99 ? 5.010 0.190 -0.828 1.00 98.44 99 LEU A N 1
ATOM 775 C CA . LEU A 1 99 ? 6.015 0.796 0.043 1.00 98.44 99 LEU A CA 1
ATOM 776 C C . LEU A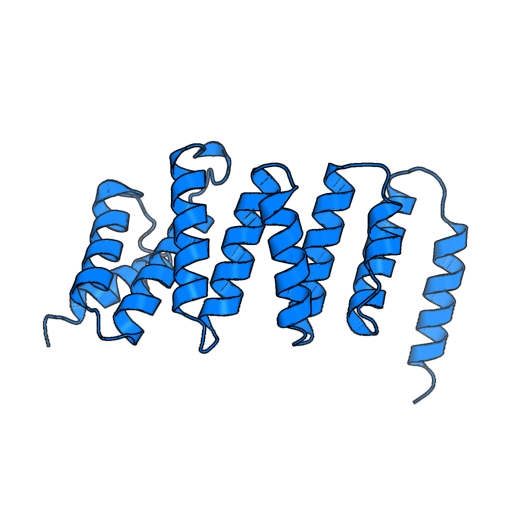 1 99 ? 5.481 0.988 1.467 1.00 98.44 99 LEU A C 1
ATOM 778 O O . LEU A 1 99 ? 6.163 0.649 2.433 1.00 98.44 99 LEU A O 1
ATOM 782 N N . GLY A 1 100 ? 4.249 1.488 1.605 1.00 98.25 100 GLY A N 1
ATOM 783 C CA . GLY A 1 100 ? 3.588 1.636 2.900 1.00 98.25 100 GLY A CA 1
ATOM 784 C C . GLY A 1 100 ? 3.466 0.306 3.647 1.00 98.25 100 GLY A C 1
ATOM 785 O O . GLY A 1 100 ? 3.841 0.216 4.812 1.00 98.25 100 GLY A O 1
ATOM 786 N N . GLU A 1 101 ? 3.011 -0.745 2.967 1.00 97.50 101 GLU A N 1
ATOM 787 C CA . GLU A 1 101 ? 2.915 -2.098 3.522 1.00 97.50 101 GLU A CA 1
ATOM 788 C C . GLU A 1 101 ? 4.289 -2.651 3.921 1.00 97.50 101 GLU A C 1
ATOM 790 O O . GLU A 1 101 ? 4.449 -3.152 5.033 1.00 97.50 101 GLU A O 1
ATOM 795 N N . MET A 1 102 ? 5.293 -2.521 3.048 1.00 96.81 102 MET A N 1
ATOM 796 C CA . MET A 1 102 ? 6.653 -2.994 3.317 1.00 96.81 102 MET A CA 1
ATOM 797 C C . MET A 1 102 ? 7.257 -2.330 4.560 1.00 96.81 102 MET A C 1
ATOM 799 O O . MET A 1 102 ? 7.872 -3.002 5.384 1.00 96.81 102 MET A O 1
ATOM 803 N N . LEU A 1 103 ? 7.078 -1.017 4.717 1.00 97.06 103 LEU A N 1
ATOM 804 C CA . LEU A 1 103 ? 7.623 -0.283 5.858 1.00 97.06 103 LEU A CA 1
ATOM 805 C C . LEU A 1 103 ? 6.834 -0.526 7.150 1.00 97.06 103 LEU A C 1
ATOM 807 O O . LEU A 1 103 ? 7.410 -0.410 8.231 1.00 97.06 103 LEU A O 1
ATOM 811 N N . ALA A 1 104 ? 5.549 -0.889 7.072 1.00 95.94 104 ALA A N 1
ATOM 812 C CA . ALA A 1 104 ? 4.716 -1.154 8.247 1.00 95.94 104 ALA A CA 1
ATOM 813 C C . ALA A 1 104 ? 5.197 -2.369 9.062 1.00 95.94 104 ALA A C 1
ATOM 815 O O . ALA A 1 104 ? 4.956 -2.426 10.267 1.00 95.94 104 ALA A O 1
ATOM 816 N N . SER A 1 105 ? 5.901 -3.312 8.424 1.00 91.38 105 SER A N 1
ATOM 817 C CA . SER A 1 105 ? 6.552 -4.454 9.083 1.00 91.38 105 SER A CA 1
ATOM 818 C C . SER A 1 105 ? 7.958 -4.155 9.620 1.00 91.38 105 SER A C 1
ATOM 820 O O . SER A 1 105 ? 8.665 -5.072 10.022 1.00 91.38 105 SER A O 1
ATOM 822 N N . THR A 1 106 ? 8.387 -2.893 9.607 1.00 92.88 106 THR A N 1
ATOM 823 C CA . THR A 1 106 ? 9.694 -2.452 10.116 1.00 92.88 106 THR A CA 1
ATOM 824 C C . THR A 1 106 ? 9.510 -1.455 11.261 1.00 92.88 106 THR A C 1
ATOM 826 O O . THR A 1 106 ? 8.398 -1.001 11.530 1.00 92.88 106 THR A O 1
ATOM 829 N N . GLU A 1 107 ? 10.609 -1.018 11.875 1.00 93.69 107 GLU A N 1
ATOM 830 C CA . GLU A 1 107 ? 10.599 0.089 12.845 1.00 93.69 107 GLU A CA 1
ATOM 831 C C . GLU A 1 107 ? 10.160 1.434 12.226 1.00 93.69 107 GLU A C 1
ATOM 833 O O . GLU A 1 107 ? 9.837 2.391 12.927 1.00 93.69 107 GLU A O 1
ATOM 838 N N . ARG A 1 108 ? 10.075 1.532 10.892 1.00 96.00 108 ARG A N 1
ATOM 839 C CA . ARG A 1 108 ? 9.737 2.763 10.158 1.00 96.00 108 ARG A CA 1
ATOM 840 C C . ARG A 1 108 ? 8.225 2.948 9.965 1.00 96.00 108 ARG A C 1
ATOM 842 O O . ARG A 1 108 ? 7.777 3.426 8.918 1.00 96.00 108 ARG A O 1
ATOM 849 N N . LYS A 1 109 ? 7.424 2.625 10.988 1.00 96.06 109 LYS A N 1
ATOM 850 C CA . LYS A 1 109 ? 5.947 2.712 10.953 1.00 96.06 109 LYS A CA 1
ATOM 851 C C . LYS A 1 109 ? 5.427 4.122 10.646 1.00 96.06 109 LYS A C 1
ATOM 853 O O . LYS A 1 109 ? 4.393 4.277 9.998 1.00 96.06 109 LYS A O 1
ATOM 858 N N . ASP A 1 110 ? 6.151 5.165 11.047 1.00 96.69 110 ASP A N 1
ATOM 859 C CA . ASP A 1 110 ? 5.771 6.545 10.723 1.00 96.69 110 ASP A CA 1
ATOM 860 C C . ASP A 1 110 ? 5.935 6.868 9.232 1.00 96.69 110 ASP A C 1
ATOM 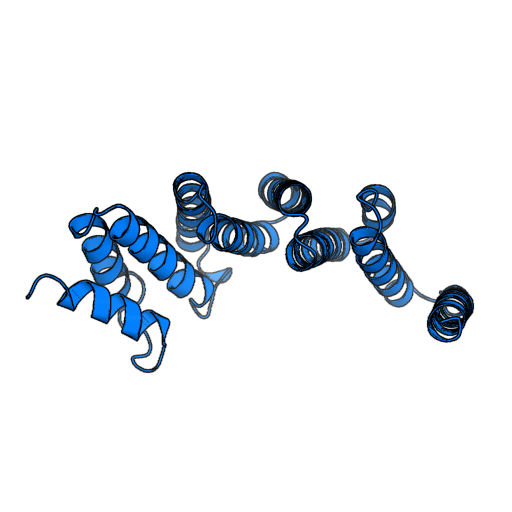862 O O . ASP A 1 110 ? 5.070 7.527 8.650 1.00 96.69 110 ASP A O 1
ATOM 866 N N . SER A 1 111 ? 7.004 6.378 8.594 1.00 97.56 111 SER A N 1
ATOM 867 C CA . SER A 1 111 ? 7.185 6.486 7.142 1.00 97.56 111 SER A CA 1
ATOM 868 C C . SER A 1 111 ? 6.112 5.691 6.407 1.00 97.56 111 SER A C 1
ATOM 870 O O . SER A 1 111 ? 5.480 6.228 5.499 1.00 97.56 111 SER A O 1
ATOM 872 N N . ALA A 1 112 ? 5.830 4.463 6.858 1.00 98.25 112 ALA A N 1
ATOM 873 C CA . ALA A 1 112 ? 4.745 3.639 6.329 1.00 98.25 112 ALA A CA 1
ATOM 874 C C . ALA A 1 112 ? 3.416 4.406 6.304 1.00 98.25 112 ALA A C 1
ATOM 876 O O . ALA A 1 112 ? 2.791 4.562 5.253 1.00 98.25 112 ALA A O 1
ATOM 877 N N . ARG A 1 113 ? 3.029 4.985 7.449 1.00 98.31 113 ARG A N 1
ATOM 878 C CA . ARG A 1 113 ? 1.807 5.785 7.568 1.00 98.31 113 ARG A CA 1
ATOM 879 C C . ARG A 1 113 ? 1.805 6.983 6.618 1.00 98.31 113 ARG A C 1
ATOM 881 O O . ARG A 1 113 ? 0.765 7.272 6.036 1.00 98.31 113 ARG A O 1
ATOM 888 N N . ARG A 1 114 ? 2.932 7.680 6.427 1.00 98.50 114 ARG A N 1
ATOM 889 C CA . ARG A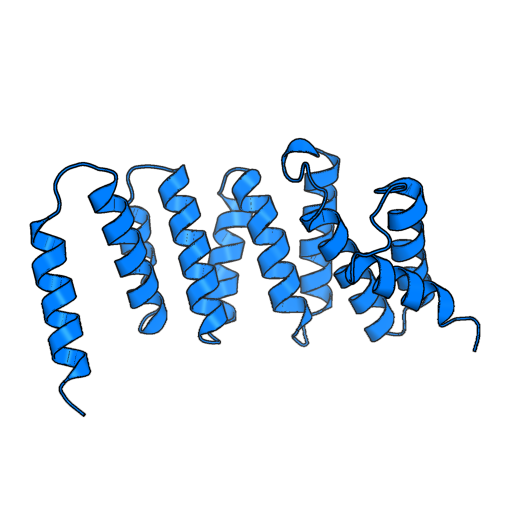 1 114 ? 3.009 8.821 5.492 1.00 98.50 114 ARG A CA 1
ATOM 890 C C . ARG A 1 114 ? 2.691 8.406 4.054 1.00 98.50 114 ARG A C 1
ATOM 892 O O . ARG A 1 114 ? 1.889 9.089 3.420 1.00 98.50 114 ARG A O 1
ATOM 899 N N . TYR A 1 115 ? 3.244 7.296 3.563 1.00 98.69 115 TYR A N 1
ATOM 900 C CA . TYR A 1 115 ? 2.950 6.809 2.207 1.00 98.69 115 TYR A CA 1
ATOM 901 C C . TYR A 1 115 ? 1.507 6.313 2.065 1.00 98.69 115 TYR A C 1
ATOM 903 O O . TYR A 1 115 ? 0.839 6.642 1.086 1.00 98.69 115 TYR A O 1
ATOM 911 N N . LEU A 1 116 ? 0.971 5.625 3.078 1.00 98.69 116 LEU A N 1
ATOM 912 C CA . LEU A 1 116 ? -0.438 5.214 3.084 1.00 98.69 116 LEU A CA 1
ATOM 913 C C . LEU A 1 116 ? -1.390 6.424 3.092 1.00 98.69 116 LEU A C 1
ATOM 915 O O . LEU A 1 116 ? -2.409 6.415 2.410 1.00 98.69 116 LEU A O 1
ATOM 919 N N . LEU A 1 117 ? -1.054 7.510 3.794 1.00 98.56 117 LEU A N 1
ATOM 920 C CA . LEU A 1 117 ? -1.836 8.752 3.756 1.00 98.56 117 LEU A CA 1
ATOM 921 C C . LEU A 1 117 ? -1.747 9.469 2.402 1.00 98.56 117 LEU A C 1
ATOM 923 O O . LEU A 1 117 ? -2.721 10.093 1.982 1.00 98.56 117 LEU A O 1
ATOM 927 N N . GLN A 1 118 ? -0.607 9.398 1.712 1.00 98.62 118 GLN A N 1
ATOM 928 C CA . GLN A 1 118 ? -0.496 9.899 0.338 1.00 98.62 118 GLN A CA 1
ATOM 929 C C . GLN A 1 118 ? -1.383 9.091 -0.616 1.00 98.62 118 GLN A C 1
ATOM 931 O O . GLN A 1 118 ? -2.124 9.693 -1.391 1.00 98.62 118 GLN A O 1
ATOM 936 N N . LEU A 1 119 ? -1.400 7.759 -0.485 1.00 98.62 119 LEU A N 1
ATOM 937 C CA . LEU A 1 119 ? -2.329 6.895 -1.219 1.00 98.62 119 LEU A CA 1
ATOM 938 C C . LEU A 1 119 ? -3.786 7.301 -0.969 1.00 98.62 119 LEU A C 1
ATOM 940 O O . LEU A 1 119 ? -4.551 7.436 -1.917 1.00 98.62 119 LEU A O 1
ATOM 944 N N . MET A 1 120 ? -4.168 7.574 0.283 1.00 97.88 120 MET A N 1
ATOM 945 C CA . MET A 1 120 ? -5.524 8.043 0.607 1.00 97.88 120 MET A CA 1
ATOM 946 C C . MET A 1 120 ? -5.894 9.337 -0.107 1.00 97.88 120 MET A C 1
ATOM 948 O O . MET A 1 120 ? -7.007 9.459 -0.616 1.00 97.88 120 MET A O 1
ATOM 952 N N . LYS A 1 121 ? -4.970 10.298 -0.177 1.00 98.00 121 LYS A N 1
ATOM 953 C CA . LYS A 1 121 ? -5.198 11.547 -0.915 1.00 98.00 121 LYS A CA 1
ATOM 954 C C . LYS A 1 121 ? -5.373 11.287 -2.411 1.00 98.00 121 LYS A C 1
ATOM 956 O O . LYS A 1 121 ? -6.251 11.892 -3.022 1.00 98.00 121 LYS A O 1
ATOM 961 N N . LEU A 1 122 ? -4.574 10.384 -2.980 1.00 98.25 122 LEU A N 1
ATOM 962 C CA . LEU A 1 122 ? -4.659 10.021 -4.391 1.00 98.25 122 LEU A CA 1
ATOM 963 C C . LEU A 1 122 ? -5.986 9.321 -4.714 1.00 98.25 122 LEU A C 1
ATOM 965 O O . LEU A 1 122 ? -6.697 9.779 -5.602 1.00 98.25 122 LEU A O 1
ATOM 969 N N . LEU A 1 123 ? -6.371 8.295 -3.950 1.00 97.31 123 LEU A N 1
ATOM 970 C CA . LEU A 1 123 ? -7.634 7.570 -4.146 1.00 97.31 123 LEU A CA 1
ATOM 971 C C . LEU A 1 123 ? -8.867 8.445 -3.893 1.00 97.31 123 LEU A C 1
ATOM 973 O O . LEU A 1 123 ? -9.900 8.252 -4.524 1.00 97.31 123 LEU A O 1
ATOM 977 N N . HIS A 1 124 ? -8.771 9.434 -3.001 1.00 95.81 124 HIS A N 1
ATOM 978 C CA . HIS A 1 124 ? -9.842 10.411 -2.823 1.00 95.81 124 HIS A CA 1
ATOM 979 C C . HIS A 1 124 ? -10.017 11.309 -4.056 1.00 95.81 124 HIS A C 1
ATOM 981 O O . HIS A 1 124 ? -11.144 11.596 -4.448 1.00 95.81 124 HIS A O 1
ATOM 987 N N . LYS A 1 125 ? -8.909 11.739 -4.674 1.00 97.50 125 LYS A N 1
ATOM 988 C CA . LYS A 1 125 ? -8.922 12.547 -5.902 1.00 97.50 125 LYS A CA 1
ATOM 989 C C . LYS A 1 125 ? -9.342 11.725 -7.127 1.00 97.50 125 LYS A C 1
ATOM 991 O O . LYS A 1 125 ? -9.965 12.279 -8.028 1.00 97.50 125 LYS A O 1
ATOM 996 N N . LYS A 1 126 ? -8.965 10.445 -7.162 1.00 97.44 126 LYS A N 1
ATOM 997 C CA . LYS A 1 126 ? -9.116 9.530 -8.299 1.00 97.44 126 LYS A CA 1
ATOM 998 C C . LYS A 1 126 ? -9.617 8.151 -7.855 1.00 97.44 126 LYS A C 1
ATOM 1000 O O . LYS A 1 126 ? -8.834 7.197 -7.794 1.00 97.44 126 LYS A O 1
ATOM 1005 N N . PRO A 1 127 ? -10.907 8.027 -7.503 1.00 95.44 127 PRO A N 1
ATOM 1006 C CA . PRO A 1 127 ? -11.480 6.764 -7.039 1.00 95.44 127 PRO A CA 1
ATOM 1007 C C . PRO A 1 127 ? -11.435 5.650 -8.098 1.00 95.44 127 PRO A C 1
ATOM 1009 O O . PRO A 1 127 ? -11.450 4.472 -7.750 1.00 95.44 127 PRO A O 1
ATOM 1012 N N . GLU A 1 128 ? -11.336 5.996 -9.382 1.00 96.62 128 GLU A N 1
ATOM 1013 C CA . GLU A 1 128 ? -11.211 5.055 -10.497 1.00 96.62 128 GLU A CA 1
ATOM 1014 C C . GLU A 1 128 ? -9.913 4.232 -10.480 1.00 96.62 128 GLU A C 1
ATOM 1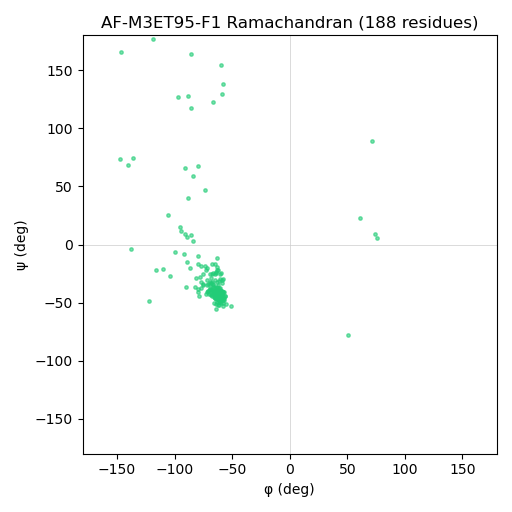016 O O . GLU A 1 128 ? -9.849 3.195 -11.137 1.00 96.62 128 GLU A O 1
ATOM 1021 N N . LEU A 1 129 ? -8.897 4.655 -9.716 1.00 96.62 129 LEU A N 1
ATOM 1022 C CA . LEU A 1 129 ? -7.654 3.897 -9.534 1.00 96.62 129 LEU A CA 1
ATOM 1023 C C . LEU A 1 129 ? -7.840 2.663 -8.634 1.00 96.62 129 LEU A C 1
ATOM 1025 O O . LEU A 1 129 ? -7.016 1.752 -8.675 1.00 96.62 129 LEU A O 1
ATOM 1029 N N . ASP A 1 130 ? -8.914 2.618 -7.841 1.00 95.62 130 ASP A N 1
ATOM 1030 C CA . ASP A 1 130 ? -9.254 1.495 -6.962 1.00 95.62 130 ASP A CA 1
ATOM 1031 C C . ASP A 1 130 ? -10.772 1.229 -6.975 1.00 95.62 130 ASP A C 1
ATOM 1033 O O . ASP A 1 130 ? -11.468 1.443 -5.977 1.00 95.62 130 ASP A O 1
ATOM 1037 N N . PRO A 1 131 ? -11.327 0.744 -8.102 1.00 90.75 131 PRO A N 1
ATOM 1038 C CA . PRO A 1 131 ? -12.774 0.601 -8.272 1.00 90.75 131 PRO A CA 1
ATOM 1039 C C . PRO A 1 131 ? -13.401 -0.404 -7.294 1.00 90.75 131 PRO A C 1
ATOM 1041 O O . PRO A 1 131 ? -14.593 -0.320 -7.004 1.00 90.75 131 PRO A O 1
ATOM 1044 N N . LYS A 1 132 ? -12.606 -1.351 -6.775 1.00 90.81 132 LYS A N 1
ATOM 1045 C CA . LYS A 1 132 ? -13.037 -2.341 -5.776 1.00 90.81 132 LYS A CA 1
ATOM 1046 C C . LYS A 1 132 ? -12.802 -1.895 -4.334 1.00 90.81 132 LYS A C 1
ATOM 1048 O O . LYS A 1 132 ? -13.307 -2.549 -3.428 1.00 90.81 132 LYS A O 1
ATOM 1053 N N . LYS A 1 133 ? -12.096 -0.778 -4.120 1.00 92.94 133 LYS A N 1
ATOM 1054 C CA . LYS A 1 133 ? -11.692 -0.272 -2.800 1.00 92.94 133 LYS A CA 1
ATOM 1055 C C . LYS A 1 133 ? -10.779 -1.234 -2.024 1.00 92.94 133 LYS A C 1
ATOM 1057 O O . LYS A 1 133 ? -10.698 -1.148 -0.798 1.00 92.94 133 LYS A O 1
ATOM 1062 N N . ASP A 1 134 ? -10.078 -2.130 -2.719 1.00 93.06 134 ASP A N 1
ATOM 1063 C CA . ASP A 1 134 ? -9.211 -3.135 -2.094 1.00 93.06 134 ASP A CA 1
ATOM 1064 C C . ASP A 1 134 ? -7.960 -2.477 -1.491 1.00 93.06 134 ASP A C 1
ATOM 1066 O O . ASP A 1 134 ? -7.513 -2.844 -0.400 1.00 93.06 134 ASP A O 1
ATOM 1070 N N . GLN A 1 135 ? -7.379 -1.496 -2.191 1.00 95.31 135 GLN A N 1
ATOM 1071 C CA . GLN A 1 135 ? -6.234 -0.738 -1.681 1.00 95.31 135 GLN A CA 1
ATOM 1072 C C . GLN A 1 135 ? -6.668 0.200 -0.561 1.00 95.31 135 GLN A C 1
ATOM 1074 O O . GLN A 1 135 ? -5.978 0.297 0.455 1.00 95.31 135 GLN A O 1
ATOM 1079 N N . LEU A 1 136 ? -7.824 0.847 -0.724 1.00 96.94 136 LEU A N 1
ATOM 1080 C CA . LEU A 1 136 ? -8.430 1.708 0.282 1.00 96.94 136 LEU A CA 1
ATOM 1081 C C . LEU A 1 136 ? -8.613 0.968 1.613 1.00 96.94 136 LEU A C 1
ATOM 1083 O O . LEU A 1 136 ? -8.154 1.443 2.652 1.00 96.94 136 LEU A O 1
ATOM 1087 N N . GLU A 1 137 ? -9.233 -0.210 1.576 1.00 97.56 137 GLU A N 1
ATOM 1088 C CA . GLU A 1 137 ? -9.495 -1.034 2.756 1.00 97.56 137 GLU A CA 1
ATOM 1089 C C . GLU A 1 137 ? -8.211 -1.442 3.488 1.00 97.56 137 GLU A C 1
ATOM 1091 O O . GLU A 1 137 ? -8.071 -1.251 4.704 1.00 97.56 137 GLU A O 1
ATOM 1096 N N . LYS A 1 138 ? -7.241 -1.973 2.738 1.00 97.50 138 LYS A N 1
ATOM 1097 C CA . LYS A 1 138 ? -5.961 -2.421 3.292 1.00 97.50 138 LYS A CA 1
ATOM 1098 C C . LYS A 1 138 ? -5.164 -1.259 3.869 1.00 97.50 138 LYS A C 1
ATOM 1100 O O . LYS A 1 138 ? -4.609 -1.383 4.960 1.00 97.50 138 LYS A O 1
ATOM 1105 N N . ALA A 1 139 ? -5.126 -0.125 3.171 1.00 98.25 139 ALA A N 1
ATOM 1106 C CA . ALA A 1 139 ? -4.404 1.056 3.620 1.00 98.25 139 ALA A CA 1
ATOM 1107 C C . ALA A 1 139 ? -4.972 1.599 4.932 1.00 98.25 139 ALA A C 1
ATOM 1109 O O . ALA A 1 139 ? -4.205 1.845 5.863 1.00 98.25 139 ALA A O 1
ATOM 1110 N N . VAL A 1 140 ? -6.299 1.727 5.052 1.00 98.19 140 VAL A N 1
ATOM 1111 C CA . VAL A 1 140 ? -6.916 2.180 6.308 1.00 98.19 140 VAL A CA 1
ATOM 1112 C C . VAL A 1 140 ? -6.646 1.192 7.441 1.00 98.19 140 VAL A C 1
ATOM 1114 O O . VAL A 1 140 ? -6.294 1.616 8.541 1.00 98.19 140 VAL A O 1
ATOM 1117 N N . THR A 1 141 ? -6.730 -0.111 7.174 1.00 98.31 141 THR A N 1
ATOM 1118 C CA . THR A 1 141 ? -6.442 -1.136 8.188 1.00 98.31 141 THR A CA 1
ATOM 1119 C C . THR A 1 141 ? -5.005 -1.047 8.691 1.00 98.31 141 THR A C 1
ATOM 1121 O O . THR A 1 141 ? -4.776 -1.047 9.900 1.00 98.31 141 THR A O 1
ATOM 1124 N N . LEU A 1 142 ? -4.033 -0.881 7.791 1.00 98.44 142 LEU A N 1
ATOM 1125 C CA . LEU A 1 142 ? -2.633 -0.687 8.167 1.00 98.44 142 LEU A CA 1
ATOM 1126 C C . LEU A 1 142 ? -2.415 0.616 8.943 1.00 98.44 142 LEU A C 1
ATOM 1128 O O . LEU A 1 142 ? -1.695 0.607 9.938 1.00 98.44 142 LEU A O 1
ATOM 1132 N N . ILE A 1 143 ? -3.047 1.724 8.543 1.00 98.62 143 ILE A N 1
ATOM 1133 C CA . ILE A 1 143 ? -2.961 2.992 9.283 1.00 98.62 143 ILE A CA 1
ATOM 1134 C C . ILE A 1 143 ? -3.506 2.816 10.706 1.00 98.62 143 ILE A C 1
ATOM 1136 O O . ILE A 1 143 ? -2.832 3.192 11.667 1.00 98.62 143 ILE A O 1
ATOM 1140 N N . ALA A 1 144 ? -4.693 2.224 10.854 1.00 98.12 144 ALA A N 1
ATOM 1141 C CA . ALA A 1 144 ? -5.315 1.992 12.154 1.00 98.12 144 ALA A CA 1
ATOM 1142 C C . ALA A 1 144 ? -4.457 1.065 13.031 1.00 98.12 144 ALA A C 1
ATOM 1144 O O . ALA A 1 144 ? -4.229 1.358 14.205 1.00 98.12 144 ALA A O 1
ATOM 1145 N N . ARG A 1 145 ? -3.895 0.000 12.444 1.00 97.00 145 ARG A N 1
ATOM 1146 C CA . ARG A 1 145 ? -2.946 -0.898 13.112 1.00 97.00 145 ARG A CA 1
ATOM 1147 C C . ARG A 1 145 ? -1.703 -0.157 13.598 1.00 97.00 145 ARG A C 1
ATOM 1149 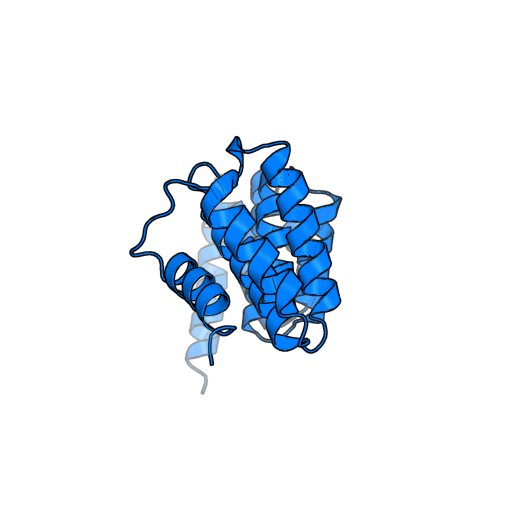O O . ARG A 1 145 ? -1.321 -0.326 14.748 1.00 97.00 145 ARG A O 1
ATOM 1156 N N . ILE A 1 146 ? -1.103 0.694 12.764 1.00 97.94 146 ILE A N 1
ATOM 1157 C CA . ILE A 1 146 ? 0.074 1.490 13.141 1.00 97.94 146 ILE A CA 1
ATOM 1158 C C . ILE A 1 146 ? -0.237 2.392 14.340 1.00 97.94 146 ILE A C 1
ATOM 1160 O O . ILE A 1 146 ? 0.567 2.459 15.265 1.00 97.94 146 ILE A O 1
ATOM 1164 N N . TYR A 1 147 ? -1.386 3.074 14.348 1.00 97.50 147 TYR A N 1
ATOM 1165 C CA . TYR A 1 147 ? -1.792 3.890 15.495 1.00 97.50 147 TYR A CA 1
ATOM 1166 C C . TYR A 1 147 ? -1.968 3.046 16.761 1.00 97.50 147 TYR A C 1
ATOM 1168 O O . TYR A 1 147 ? -1.394 3.375 17.798 1.00 97.50 147 TYR A O 1
ATOM 1176 N N . ARG A 1 148 ? -2.678 1.918 16.663 1.00 95.25 148 ARG A N 1
ATOM 1177 C CA . ARG A 1 148 ? -2.871 0.995 17.787 1.00 95.25 148 ARG A CA 1
ATOM 1178 C C . ARG A 1 148 ? -1.539 0.499 18.349 1.00 95.25 148 ARG A C 1
ATOM 1180 O O . ARG A 1 148 ? -1.328 0.562 19.553 1.00 95.25 148 ARG A O 1
ATOM 1187 N N . ASP A 1 149 ? -0.630 0.053 17.487 1.00 93.69 149 ASP A N 1
ATOM 1188 C CA . ASP A 1 149 ? 0.690 -0.441 17.886 1.00 93.69 149 ASP A CA 1
ATOM 1189 C C . ASP A 1 149 ? 1.554 0.648 18.555 1.00 93.69 149 ASP A C 1
ATOM 1191 O O . ASP A 1 149 ? 2.483 0.330 19.290 1.00 93.69 149 ASP A O 1
ATOM 1195 N N . GLN A 1 150 ? 1.260 1.929 18.308 1.00 94.50 150 GLN A N 1
ATOM 1196 C CA . GLN A 1 150 ? 1.891 3.081 18.963 1.00 94.50 150 GLN A CA 1
ATOM 1197 C C . GLN A 1 150 ? 1.165 3.518 20.254 1.00 94.50 150 GLN A C 1
ATOM 1199 O O . GLN A 1 150 ? 1.495 4.566 20.805 1.00 94.50 150 GLN A O 1
ATOM 1204 N N . GLY A 1 151 ? 0.155 2.773 20.719 1.00 94.50 151 GLY A N 1
ATOM 1205 C CA . GLY A 1 151 ? -0.673 3.130 21.881 1.00 94.50 151 GLY A CA 1
ATOM 1206 C C . GLY A 1 151 ? -1.681 4.258 21.620 1.00 94.50 151 GLY A C 1
ATOM 1207 O O . GLY A 1 151 ? -2.323 4.748 22.546 1.00 94.50 151 GLY A O 1
ATOM 1208 N N . LYS A 1 152 ? -1.841 4.675 20.360 1.00 96.25 152 LYS A N 1
ATOM 1209 C CA . LYS A 1 152 ? -2.740 5.749 19.915 1.00 96.25 152 LYS A CA 1
ATOM 1210 C C . LYS A 1 152 ? -4.110 5.177 19.552 1.00 96.25 152 LYS A C 1
ATOM 1212 O O . LYS A 1 152 ? -4.497 5.101 18.384 1.00 96.25 152 LYS A O 1
ATOM 1217 N N . TYR A 1 153 ? -4.803 4.660 20.563 1.00 95.12 153 TYR A N 1
ATOM 1218 C CA . TYR A 1 153 ? -6.041 3.897 20.377 1.00 95.12 153 TYR A CA 1
ATOM 1219 C C . TYR A 1 153 ? -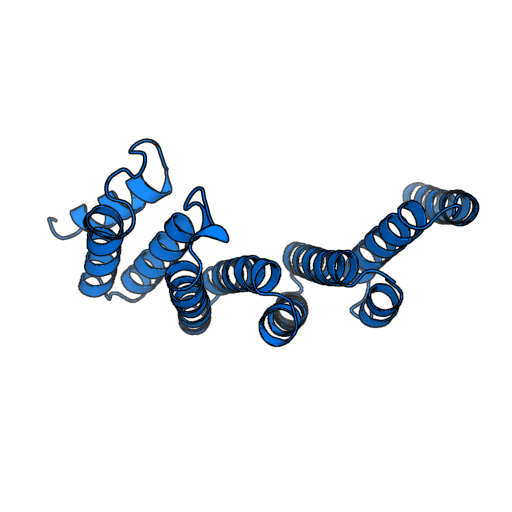7.192 4.745 19.827 1.00 95.12 153 TYR A C 1
ATOM 1221 O O . TYR A 1 153 ? -7.947 4.270 18.981 1.00 95.12 153 TYR A O 1
ATOM 1229 N N . GLU A 1 154 ? -7.299 6.008 20.244 1.00 95.81 154 GLU A N 1
ATOM 1230 C CA . GLU A 1 154 ? -8.350 6.909 19.764 1.00 95.81 154 GLU A CA 1
ATOM 1231 C C . GLU A 1 154 ? -8.211 7.185 18.261 1.00 95.81 154 GLU A C 1
ATOM 1233 O O . GLU A 1 154 ? -9.187 7.110 17.513 1.00 95.81 154 GLU A O 1
ATOM 1238 N N . GLU A 1 155 ? -6.993 7.432 17.780 1.00 97.31 155 GLU A N 1
ATOM 1239 C CA . GLU A 1 155 ? -6.731 7.602 16.357 1.00 97.31 155 GLU A CA 1
ATOM 1240 C C . GLU A 1 155 ? -7.023 6.319 15.577 1.00 97.31 155 GLU A C 1
ATOM 1242 O O . GLU A 1 155 ? -7.648 6.385 14.517 1.00 97.31 155 GLU A O 1
ATOM 1247 N N . ALA A 1 156 ? -6.632 5.154 16.102 1.00 97.75 156 ALA A N 1
ATOM 1248 C CA . ALA A 1 156 ? -6.934 3.866 15.481 1.00 97.75 156 ALA A CA 1
ATOM 1249 C C . ALA A 1 156 ? -8.450 3.648 15.319 1.00 97.75 156 ALA A C 1
ATOM 1251 O O . ALA A 1 156 ? -8.916 3.294 14.231 1.00 97.75 156 ALA A O 1
ATOM 1252 N N . GLU A 1 157 ? -9.234 3.920 16.366 1.00 96.62 157 GLU A N 1
ATOM 1253 C CA . GLU A 1 157 ? -10.697 3.862 16.310 1.00 96.62 157 GLU A CA 1
ATOM 1254 C C . GLU A 1 157 ? -11.279 4.857 15.310 1.00 96.62 157 GLU A C 1
ATOM 1256 O O . GLU A 1 157 ? -12.188 4.512 14.553 1.00 96.62 157 GLU A O 1
ATOM 1261 N N . ASN A 1 158 ? -10.777 6.091 15.295 1.00 97.50 158 ASN A N 1
ATOM 1262 C CA . ASN A 1 158 ? -11.261 7.125 14.388 1.00 97.50 158 ASN A CA 1
ATOM 1263 C C . ASN A 1 158 ? -11.049 6.725 12.923 1.00 97.50 158 ASN A C 1
ATOM 1265 O O . ASN A 1 158 ? -11.938 6.949 12.097 1.00 97.50 158 ASN A O 1
ATOM 1269 N N . TRP A 1 159 ? -9.934 6.064 12.601 1.00 98.06 159 TRP A N 1
ATOM 1270 C CA . TRP A 1 159 ? -9.707 5.479 11.278 1.00 98.06 159 TRP A CA 1
ATOM 1271 C C . TRP A 1 159 ? -10.700 4.361 10.954 1.00 98.06 159 TRP A C 1
ATOM 1273 O O . TRP A 1 159 ? -11.310 4.389 9.882 1.00 98.06 159 TRP A O 1
ATOM 1283 N N . ALA A 1 160 ? -10.931 3.431 11.885 1.00 97.38 160 ALA A N 1
ATOM 1284 C CA . ALA A 1 160 ? -11.895 2.349 11.697 1.00 97.38 160 ALA A CA 1
ATOM 1285 C C . ALA A 1 160 ? -13.334 2.868 11.505 1.00 97.38 160 ALA A C 1
ATOM 1287 O O . ALA A 1 160 ? -14.002 2.478 10.546 1.00 97.38 160 ALA A O 1
ATOM 1288 N N . LYS A 1 161 ? -13.793 3.811 12.342 1.00 97.12 161 LYS A N 1
ATOM 1289 C CA . LYS A 1 161 ? -15.108 4.472 12.208 1.00 97.12 161 LYS A CA 1
ATOM 1290 C C . LYS A 1 161 ? -15.224 5.203 10.876 1.00 97.12 161 LYS A C 1
ATOM 1292 O O . LYS A 1 161 ? -16.230 5.078 10.185 1.00 97.12 161 LYS A O 1
ATOM 1297 N N . THR A 1 162 ? -14.192 5.955 10.497 1.00 97.00 162 THR A N 1
ATOM 1298 C CA . THR A 1 162 ? -14.187 6.713 9.240 1.00 97.00 162 THR A CA 1
ATOM 1299 C C . THR A 1 162 ? -14.316 5.792 8.031 1.00 97.00 162 THR A C 1
ATOM 1301 O O . THR A 1 162 ? -15.079 6.096 7.112 1.00 97.00 162 THR A O 1
ATOM 1304 N N . TYR A 1 163 ? -13.609 4.662 8.019 1.00 96.88 163 TYR A N 1
ATOM 1305 C CA . TYR A 1 163 ? -13.722 3.702 6.927 1.00 96.88 163 TYR A CA 1
ATOM 1306 C C . TYR A 1 163 ? -15.121 3.094 6.848 1.00 96.88 163 TYR A C 1
ATOM 1308 O O . TYR A 1 163 ? -15.779 3.234 5.818 1.00 96.88 163 TYR A O 1
ATOM 1316 N N . LEU A 1 164 ? -15.590 2.509 7.952 1.00 96.00 164 LEU A N 1
ATOM 1317 C CA . LEU A 1 164 ? -16.843 1.755 7.998 1.00 96.00 164 LEU A CA 1
ATOM 1318 C C . LEU A 1 164 ? -18.091 2.629 7.851 1.00 96.00 164 LEU A C 1
ATOM 1320 O O . LEU A 1 164 ? -19.105 2.131 7.393 1.00 96.00 164 LEU A O 1
ATOM 1324 N N . ASN A 1 165 ? -18.039 3.915 8.210 1.00 96.06 165 ASN A N 1
ATOM 1325 C CA . ASN A 1 165 ? -19.224 4.780 8.162 1.00 96.06 165 ASN A CA 1
ATOM 1326 C C . ASN A 1 165 ? -19.226 5.742 6.969 1.00 96.06 165 ASN A C 1
ATOM 1328 O O . ASN A 1 165 ? -20.291 6.185 6.549 1.00 96.06 165 ASN A O 1
ATOM 1332 N N . ARG A 1 166 ? -18.049 6.118 6.447 1.00 94.44 166 ARG A N 1
ATOM 1333 C CA . ARG A 1 166 ? -17.930 7.197 5.451 1.00 94.44 166 ARG A CA 1
ATOM 1334 C C . ARG A 1 166 ? -17.270 6.760 4.153 1.00 94.44 166 ARG A C 1
ATOM 1336 O O . ARG A 1 166 ? -17.777 7.087 3.087 1.00 94.44 166 ARG A O 1
ATOM 1343 N N . LEU A 1 167 ? -16.130 6.072 4.215 1.00 93.25 167 LEU A N 1
ATOM 1344 C CA . LEU A 1 167 ? -15.365 5.743 3.002 1.00 93.25 167 LEU A CA 1
ATOM 1345 C C . LEU A 1 167 ? -15.919 4.503 2.285 1.00 93.25 167 LEU A C 1
ATOM 1347 O O . LEU A 1 167 ? -15.939 4.441 1.049 1.00 93.25 167 LEU A O 1
ATOM 1351 N N . ASN A 1 168 ? -16.392 3.522 3.051 1.00 93.62 168 ASN A N 1
ATOM 1352 C CA . ASN A 1 168 ? -16.988 2.307 2.522 1.00 93.62 168 ASN A CA 1
ATOM 1353 C C . ASN A 1 168 ? -18.101 1.765 3.445 1.00 93.62 168 ASN A C 1
ATOM 1355 O O . ASN A 1 168 ? -17.901 0.750 4.107 1.00 93.62 168 ASN A O 1
ATOM 1359 N N . PRO A 1 169 ? -19.283 2.415 3.487 1.00 92.75 169 PRO A N 1
ATOM 1360 C CA . PRO A 1 169 ? -20.395 1.993 4.350 1.00 92.75 169 PRO A CA 1
ATOM 1361 C C . PRO A 1 169 ? -20.962 0.607 4.027 1.00 92.75 169 PRO A C 1
ATOM 1363 O O . PRO A 1 169 ? -21.595 -0.011 4.873 1.00 92.75 169 PRO A O 1
ATOM 1366 N N . ASN A 1 170 ? -20.698 0.105 2.819 1.00 93.00 170 ASN A N 1
ATOM 1367 C CA . ASN A 1 170 ? -21.124 -1.216 2.364 1.00 93.00 170 ASN A CA 1
ATOM 1368 C C . ASN A 1 170 ? -19.946 -2.206 2.317 1.00 93.00 170 ASN A C 1
ATOM 1370 O O . ASN A 1 170 ? -19.953 -3.127 1.499 1.00 93.00 170 ASN A O 1
ATOM 1374 N N . ALA A 1 171 ? -18.896 -1.978 3.116 1.00 92.31 171 ALA A N 1
ATOM 1375 C CA . ALA A 1 171 ? -17.747 -2.875 3.165 1.00 92.31 171 ALA A CA 1
ATOM 1376 C C . ALA A 1 171 ? -18.187 -4.294 3.554 1.00 92.31 171 ALA A C 1
ATOM 1378 O O . ALA A 1 171 ? -19.027 -4.479 4.435 1.00 92.31 171 ALA A O 1
ATOM 1379 N N . SER A 1 172 ? -17.616 -5.300 2.887 1.00 93.38 172 SER A N 1
ATOM 1380 C CA . SER A 1 172 ? -17.994 -6.693 3.120 1.00 93.38 172 SER A CA 1
ATOM 1381 C C . SER A 1 172 ? -17.595 -7.140 4.522 1.00 93.38 172 SER A C 1
ATOM 1383 O O . SER A 1 172 ? -16.416 -7.145 4.873 1.00 93.38 172 SER A O 1
ATOM 1385 N N . GLU A 1 173 ? -18.575 -7.595 5.297 1.00 91.62 173 GLU A N 1
ATOM 1386 C CA . GLU A 1 173 ? -18.381 -8.159 6.636 1.00 91.62 173 GLU A CA 1
ATOM 1387 C C . GLU A 1 173 ? -17.469 -9.389 6.649 1.00 91.62 173 GLU A C 1
ATOM 1389 O O . GLU A 1 173 ? -16.833 -9.690 7.661 1.00 91.62 173 GLU A O 1
ATOM 1394 N N . ASP A 1 174 ? -17.367 -10.089 5.518 1.00 94.56 174 ASP A N 1
ATOM 1395 C CA . ASP A 1 174 ? -16.505 -11.257 5.387 1.00 94.56 174 ASP A CA 1
ATOM 1396 C C . ASP A 1 174 ? -15.030 -10.899 5.226 1.00 94.56 174 ASP A C 1
ATOM 1398 O O . ASP A 1 174 ? -14.175 -11.747 5.514 1.00 94.56 174 ASP A O 1
ATOM 1402 N N . SER A 1 175 ? -14.724 -9.652 4.844 1.00 95.00 175 SER A N 1
ATOM 1403 C CA . SER A 1 175 ? -13.350 -9.198 4.681 1.00 95.00 175 SER A CA 1
ATOM 1404 C C . SER A 1 175 ? -12.571 -9.336 5.997 1.00 95.00 175 SER A C 1
ATOM 1406 O O . SER A 1 175 ? -13.008 -8.834 7.040 1.00 95.00 175 SER A O 1
ATOM 1408 N N . PRO A 1 176 ? -11.380 -9.967 5.981 1.00 96.25 176 PRO A N 1
ATOM 1409 C CA . PRO A 1 176 ? -10.528 -10.033 7.164 1.00 96.25 176 PRO A CA 1
ATOM 1410 C C . PRO A 1 176 ? -10.114 -8.637 7.655 1.00 96.25 176 PRO A C 1
ATOM 1412 O O . PRO A 1 176 ? -9.948 -8.439 8.857 1.00 96.25 176 PRO A O 1
ATOM 1415 N N . PHE A 1 177 ? -10.011 -7.657 6.754 1.00 96.75 177 PHE A N 1
ATOM 1416 C CA . PHE A 1 177 ? -9.666 -6.277 7.092 1.00 96.75 177 PHE A CA 1
ATOM 1417 C C . PHE A 1 177 ? -10.824 -5.568 7.802 1.00 96.75 177 PHE A C 1
ATOM 1419 O O . PHE A 1 177 ? -10.617 -4.929 8.832 1.00 96.75 177 PHE A O 1
ATOM 1426 N N . VAL A 1 178 ? -12.062 -5.758 7.332 1.00 96.38 178 VAL A N 1
ATOM 1427 C CA . VAL A 1 178 ? -13.264 -5.256 8.022 1.00 96.38 178 VAL A CA 1
ATOM 1428 C C . VAL A 1 178 ? -13.386 -5.867 9.416 1.00 96.38 178 VAL A C 1
ATOM 1430 O O . VAL A 1 178 ? -13.630 -5.146 10.387 1.00 96.38 178 VAL A O 1
ATOM 1433 N N . LYS A 1 179 ? -13.146 -7.178 9.547 1.00 96.94 179 LYS A N 1
ATOM 1434 C CA . LYS A 1 179 ? -13.131 -7.867 10.847 1.00 96.94 179 LYS A CA 1
ATOM 1435 C C . LYS A 1 179 ? -12.088 -7.272 11.794 1.00 96.94 179 LYS A C 1
ATOM 1437 O O . LYS A 1 179 ? -12.399 -7.039 12.962 1.00 96.94 179 LYS A O 1
ATOM 1442 N N . GLU A 1 180 ? -10.884 -6.975 11.306 1.00 96.44 180 GLU A N 1
ATOM 1443 C CA . GLU A 1 180 ? -9.835 -6.333 12.106 1.00 96.44 180 GLU A CA 1
ATOM 1444 C C . GLU A 1 180 ? -10.214 -4.911 12.536 1.00 96.44 180 GLU A C 1
ATOM 1446 O O . GLU A 1 180 ? -10.092 -4.581 13.717 1.00 96.44 180 GLU A O 1
ATOM 1451 N N . LEU A 1 181 ? -10.728 -4.086 11.620 1.00 96.75 181 LEU A N 1
ATOM 1452 C CA . LEU A 1 181 ? -11.191 -2.730 11.929 1.00 96.75 181 LEU A CA 1
ATOM 1453 C C . LEU A 1 181 ? -12.290 -2.745 12.998 1.00 96.75 181 LEU A C 1
ATOM 1455 O O . LEU A 1 181 ? -12.252 -1.955 13.939 1.00 96.75 181 LEU A O 1
ATOM 1459 N N . LYS A 1 182 ? -13.229 -3.692 12.922 1.00 95.56 182 LYS A N 1
ATOM 1460 C CA . LYS A 1 182 ? -14.230 -3.903 13.978 1.00 95.56 182 LYS A CA 1
ATOM 1461 C C . LYS A 1 182 ? -13.621 -4.397 15.286 1.00 95.56 182 LYS A C 1
ATOM 1463 O O . LYS A 1 182 ? -14.109 -4.031 16.350 1.00 95.56 182 LYS A O 1
ATOM 1468 N N . GLY A 1 183 ? -12.570 -5.211 15.223 1.00 95.00 183 GLY A N 1
ATOM 1469 C CA . GLY A 1 183 ? -11.791 -5.621 16.390 1.00 95.00 183 GLY A CA 1
ATOM 1470 C C . GLY A 1 183 ? -11.183 -4.423 17.120 1.00 95.00 183 GLY A C 1
ATOM 1471 O O . GLY A 1 183 ? -11.328 -4.322 18.336 1.00 95.00 183 GLY A O 1
ATOM 1472 N N . ILE A 1 184 ? -10.599 -3.475 16.380 1.00 94.75 184 ILE A N 1
ATOM 1473 C CA . ILE A 1 184 ? -10.051 -2.222 16.928 1.00 94.75 184 ILE A CA 1
ATOM 1474 C C . ILE A 1 184 ? -11.133 -1.428 17.676 1.00 94.75 184 ILE A C 1
ATOM 1476 O O . ILE A 1 184 ? -10.882 -0.949 18.775 1.00 94.75 184 ILE A O 1
ATOM 1480 N N . LEU A 1 185 ? -12.361 -1.360 17.149 1.00 92.81 185 LEU A N 1
ATOM 1481 C CA . LEU A 1 185 ? -13.474 -0.663 17.814 1.00 92.81 185 LEU A CA 1
ATOM 1482 C C . LEU A 1 185 ? -13.936 -1.316 19.124 1.00 92.81 185 LEU A C 1
ATOM 1484 O O . LEU A 1 185 ? -14.534 -0.645 19.961 1.00 92.81 185 LEU A O 1
ATOM 1488 N N . LYS A 1 186 ? -13.698 -2.619 19.304 1.00 88.19 186 LYS A N 1
ATOM 1489 C CA . LYS A 1 186 ? -14.125 -3.362 20.499 1.00 88.19 186 LYS A CA 1
ATOM 1490 C C . LYS A 1 186 ? -13.119 -3.283 21.650 1.00 88.19 186 LYS A C 1
ATOM 1492 O O . LYS A 1 186 ? -13.505 -3.523 22.789 1.00 88.19 186 LYS A O 1
ATOM 1497 N N . GLN A 1 187 ? -11.855 -2.951 21.379 1.00 73.94 187 GLN A N 1
ATOM 1498 C CA . GLN A 1 187 ? -10.770 -3.013 22.369 1.00 73.94 187 GLN A CA 1
ATOM 1499 C C . GLN A 1 187 ? -10.888 -2.000 23.517 1.00 73.94 187 GLN A C 1
ATOM 1501 O O . GLN A 1 187 ? -10.270 -2.211 24.549 1.00 73.94 187 GLN A O 1
ATOM 1506 N N . ARG A 1 188 ? -11.703 -0.949 23.388 1.00 60.75 188 ARG A N 1
ATOM 1507 C CA . ARG A 1 188 ? -11.935 0.038 24.458 1.00 60.75 188 ARG A CA 1
ATOM 1508 C C . ARG A 1 188 ? -12.930 -0.416 25.534 1.00 60.75 188 ARG A C 1
ATOM 1510 O O . ARG A 1 188 ? -13.086 0.268 26.539 1.00 60.75 188 ARG A O 1
ATOM 1517 N N . TYR A 1 189 ? -13.626 -1.533 25.319 1.00 49.69 189 TYR A N 1
ATOM 1518 C CA . TYR A 1 189 ? -14.661 -2.030 26.234 1.00 49.69 189 TYR A CA 1
ATOM 1519 C C . TYR A 1 189 ? -14.160 -3.062 27.261 1.00 49.69 189 TYR A C 1
ATOM 1521 O O . TYR A 1 189 ? -14.985 -3.679 27.935 1.00 49.69 189 TYR A O 1
ATOM 1529 N N . TYR A 1 190 ? -12.843 -3.239 27.394 1.00 46.78 190 TYR A N 1
ATOM 1530 C CA . TYR A 1 190 ? -12.195 -4.092 28.397 1.00 46.78 190 TYR A CA 1
ATOM 1531 C C . TYR A 1 190 ? -11.076 -3.323 29.094 1.00 46.78 190 TYR A C 1
ATOM 1533 O O . TYR A 1 190 ? -10.859 -3.597 30.294 1.00 46.78 190 TYR A O 1
#

pLDDT: mean 85.33, std 17.23, range [41.47, 98.75]